Protein AF-0000000084382921 (afdb_homodimer)

pLDDT: mean 87.76, std 18.51, range [26.94, 98.94]

Structure (mmCIF, N/CA/C/O backbone):
data_AF-0000000084382921-model_v1
#
loop_
_entity.id
_entity.type
_entity.pdbx_description
1 polymer 'Glutathione-dependent formaldehyde-activating enzyme'
#
loop_
_atom_site.group_PDB
_atom_site.id
_atom_site.type_symbol
_atom_site.label_atom_id
_atom_site.label_alt_id
_atom_site.label_comp_id
_atom_site.label_asym_id
_atom_site.label_entity_id
_atom_site.label_seq_id
_atom_site.pdbx_PDB_ins_code
_atom_site.Cartn_x
_atom_site.Cartn_y
_atom_site.Cartn_z
_atom_site.occupancy
_atom_site.B_iso_or_equiv
_atom_site.auth_seq_id
_atom_site.auth_comp_id
_atom_site.auth_asym_id
_atom_site.auth_atom_id
_atom_site.pdbx_PDB_model_num
ATOM 1 N N . MET A 1 1 ? -8.141 -36.469 -5.004 1 30.48 1 MET A N 1
ATOM 2 C CA . MET A 1 1 ? -9.602 -36.469 -4.961 1 30.48 1 MET A CA 1
ATOM 3 C C . MET A 1 1 ? -10.133 -35.219 -4.27 1 30.48 1 MET A C 1
ATOM 5 O O . MET A 1 1 ? -9.68 -34.875 -3.178 1 30.48 1 MET A O 1
ATOM 9 N N . ASP A 1 2 ? -10.523 -34.094 -5.066 1 35.94 2 ASP A N 1
ATOM 10 C CA . ASP A 1 2 ? -11 -32.844 -4.516 1 35.94 2 ASP A CA 1
ATOM 11 C C . ASP A 1 2 ? -12 -33.062 -3.389 1 35.94 2 ASP A C 1
ATOM 13 O O . ASP A 1 2 ? -12.992 -33.781 -3.57 1 35.94 2 ASP A O 1
ATOM 17 N N . ALA A 1 3 ? -11.57 -33.375 -2.236 1 43.06 3 ALA A N 1
ATOM 18 C CA . ALA A 1 3 ? -12.477 -33.781 -1.158 1 43.06 3 ALA A CA 1
ATOM 19 C C . ALA A 1 3 ? -13.867 -33.188 -1.359 1 43.06 3 ALA A C 1
ATOM 21 O O . ALA A 1 3 ? -14.023 -32.125 -1.996 1 43.06 3 ALA A O 1
ATOM 22 N N . PRO A 1 4 ? -15.031 -33.656 -0.919 1 44.88 4 PRO A N 1
ATOM 23 C CA . PRO A 1 4 ? -16.406 -33.156 -1.098 1 44.88 4 PRO A CA 1
ATOM 24 C C . PRO A 1 4 ? -16.5 -31.641 -1.054 1 44.88 4 PRO A C 1
ATOM 26 O O . PRO A 1 4 ? -15.523 -30.953 -0.729 1 44.88 4 PRO A O 1
ATOM 29 N N . GLY A 1 5 ? -17.844 -30.812 -1.123 1 46.81 5 GLY A N 1
ATOM 30 C CA . GLY A 1 5 ? -18.344 -29.453 -1.266 1 46.81 5 GLY A CA 1
ATOM 31 C C . GLY A 1 5 ? -17.641 -28.469 -0.346 1 46.81 5 GLY A C 1
ATOM 32 O O . GLY A 1 5 ? -18.172 -28.141 0.721 1 46.81 5 GLY A O 1
ATOM 33 N N . GLU A 1 6 ? -16.438 -28.562 -0.061 1 57.81 6 GLU A N 1
ATOM 34 C CA . GLU A 1 6 ? -15.852 -27.766 1.017 1 57.81 6 GLU A CA 1
ATOM 35 C C . GLU A 1 6 ? -16.422 -26.344 1.036 1 57.81 6 GLU A C 1
ATOM 37 O O . GLU A 1 6 ? -16.719 -25.781 -0.017 1 57.81 6 GLU A O 1
ATOM 42 N N . ASP A 1 7 ? -17.172 -26.062 2.096 1 77.69 7 ASP A N 1
ATOM 43 C CA . ASP A 1 7 ? -17.891 -24.812 2.359 1 77.69 7 ASP A CA 1
ATOM 44 C C . ASP A 1 7 ? -16.984 -23.609 2.129 1 77.69 7 ASP A C 1
ATOM 46 O O . ASP A 1 7 ? -16.281 -23.172 3.037 1 77.69 7 ASP A O 1
ATOM 50 N N . LEU A 1 8 ? -16.656 -23.406 0.893 1 90.19 8 LEU A N 1
ATOM 51 C CA . LEU A 1 8 ? -15.914 -22.203 0.574 1 90.19 8 LEU A CA 1
ATOM 52 C C . LEU A 1 8 ? -16.797 -20.969 0.744 1 90.19 8 LEU A C 1
ATOM 54 O O . LEU A 1 8 ? -18 -21.016 0.487 1 90.19 8 LEU A O 1
ATOM 58 N N . LYS A 1 9 ? -16.234 -20.031 1.336 1 94.38 9 LYS A N 1
ATOM 59 C CA . LYS A 1 9 ? -16.828 -18.703 1.447 1 94.38 9 LYS A CA 1
ATOM 60 C C . LYS A 1 9 ? -16.375 -17.797 0.301 1 94.38 9 LYS A C 1
ATOM 62 O O . LYS A 1 9 ? -15.266 -17.938 -0.2 1 94.38 9 LYS A O 1
ATOM 67 N N . LEU A 1 10 ? -17.344 -16.953 -0.114 1 97.69 10 LEU A N 1
ATOM 68 C CA . LEU A 1 10 ? -17 -15.953 -1.123 1 97.69 10 LEU A CA 1
ATOM 69 C C . LEU A 1 10 ? -16.609 -14.633 -0.472 1 97.69 10 LEU A C 1
ATOM 71 O O . LEU A 1 10 ? -17.406 -14.031 0.252 1 97.69 10 LEU A O 1
ATOM 75 N N . TYR A 1 11 ? -15.406 -14.203 -0.731 1 98.06 11 TYR A N 1
ATOM 76 C CA . TYR A 1 11 ? -14.93 -12.883 -0.332 1 98.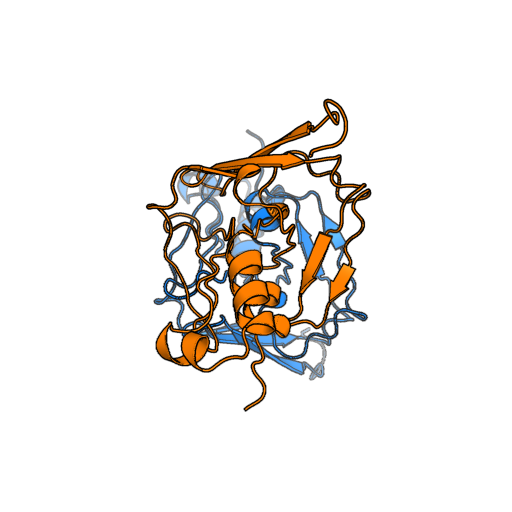06 11 TYR A CA 1
ATOM 77 C C . TYR A 1 11 ? -14.891 -11.938 -1.523 1 98.06 11 TYR A C 1
ATOM 79 O O . TYR A 1 11 ? -14.477 -12.32 -2.619 1 98.06 11 TYR A O 1
ATOM 87 N N . THR A 1 12 ? -15.398 -10.703 -1.295 1 98.75 12 THR A N 1
ATOM 88 C CA . THR A 1 12 ? -15.352 -9.703 -2.35 1 98.75 12 THR A CA 1
ATOM 89 C C . THR A 1 12 ? -14.656 -8.438 -1.862 1 98.75 12 THR A C 1
ATOM 91 O O . THR A 1 12 ? -14.5 -8.227 -0.656 1 98.75 12 THR A O 1
ATOM 94 N N . GLY A 1 13 ? -14.141 -7.676 -2.805 1 98.75 13 GLY A N 1
ATOM 95 C CA . GLY A 1 13 ? -13.469 -6.41 -2.541 1 98.75 13 GLY A CA 1
ATOM 96 C C . GLY A 1 13 ? -12.922 -5.758 -3.793 1 98.75 13 GLY A C 1
ATOM 97 O O . GLY A 1 13 ? -13.469 -5.934 -4.883 1 98.75 13 GLY A O 1
ATOM 98 N N . GLY A 1 14 ? -11.914 -4.945 -3.572 1 98.81 14 GLY A N 1
ATOM 99 C CA . GLY A 1 14 ? -11.32 -4.23 -4.691 1 98.81 14 GLY A CA 1
ATOM 100 C C . GLY A 1 14 ? -10.539 -3.002 -4.266 1 98.81 14 GLY A C 1
ATOM 101 O O . GLY A 1 14 ? -10.328 -2.775 -3.074 1 98.81 14 GLY A O 1
ATOM 102 N N . CYS A 1 15 ? -10.07 -2.348 -5.316 1 98.81 15 CYS A N 1
ATOM 103 C CA . CYS A 1 15 ? -9.336 -1.12 -5.035 1 98.81 15 CYS A CA 1
ATOM 104 C C . CYS A 1 15 ? -10.258 -0.054 -4.453 1 98.81 15 CYS A C 1
ATOM 106 O O . CYS A 1 15 ? -11.453 -0.295 -4.273 1 98.81 15 CYS A O 1
ATOM 108 N N . GLU A 1 16 ? -9.727 1.083 -4.156 1 98.25 16 GLU A N 1
ATOM 109 C CA . GLU A 1 16 ? -10.469 2.137 -3.471 1 98.25 16 GLU A CA 1
ATOM 110 C C . GLU A 1 16 ? -11.508 2.768 -4.391 1 98.25 16 GLU A C 1
ATOM 112 O O . GLU A 1 16 ? -12.648 3.012 -3.977 1 98.25 16 GLU A O 1
ATOM 117 N N . CYS A 1 17 ? -11.188 3.004 -5.609 1 98.19 17 CYS A N 1
ATOM 118 C CA . CYS A 1 17 ? -12.062 3.738 -6.516 1 98.19 17 CYS A CA 1
ATOM 119 C C . CYS A 1 17 ? -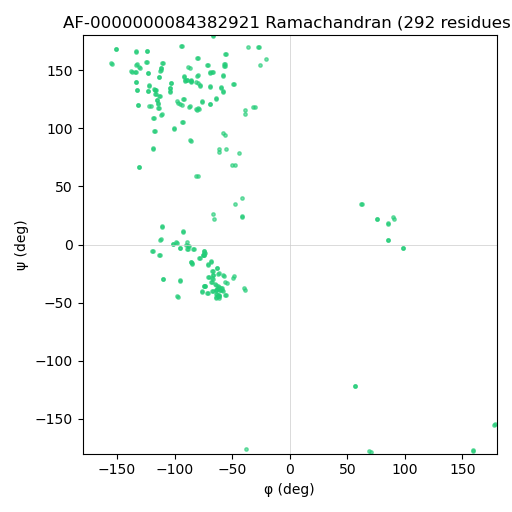13.078 2.807 -7.164 1 98.19 17 CYS A C 1
ATOM 121 O O . CYS A 1 17 ? -14.047 3.266 -7.777 1 98.19 17 CYS A O 1
ATOM 123 N N . GLY A 1 18 ? -12.836 1.526 -7.105 1 98.44 18 GLY A N 1
ATOM 124 C CA . GLY A 1 18 ? -13.805 0.565 -7.617 1 98.44 18 GLY A CA 1
ATOM 125 C C . GLY A 1 18 ? -13.469 0.078 -9.016 1 98.44 18 GLY A C 1
ATOM 126 O O . GLY A 1 18 ? -14.117 -0.836 -9.531 1 98.44 18 GLY A O 1
ATOM 127 N N . ALA A 1 19 ? -12.422 0.578 -9.656 1 98.81 19 ALA A N 1
ATOM 128 C CA . ALA A 1 19 ? -12.07 0.202 -11.023 1 98.81 19 ALA A CA 1
ATOM 129 C C . ALA A 1 19 ? -11.547 -1.231 -11.086 1 98.81 19 ALA A C 1
ATOM 131 O O . ALA A 1 19 ? -11.656 -1.896 -12.117 1 98.81 19 ALA A O 1
ATOM 132 N N . VAL A 1 20 ? -10.977 -1.722 -10.055 1 98.94 20 VAL A N 1
ATOM 133 C CA . VAL A 1 20 ? -10.492 -3.094 -9.922 1 98.94 20 VAL A CA 1
ATOM 134 C C . VAL A 1 20 ? -11.289 -3.82 -8.844 1 98.94 20 VAL A C 1
ATOM 136 O O . VAL A 1 20 ? -11.43 -3.322 -7.723 1 98.94 20 VAL A O 1
ATOM 139 N N . GLN A 1 21 ? -11.852 -4.891 -9.203 1 98.94 21 GLN A N 1
ATOM 140 C CA . GLN A 1 21 ? -12.625 -5.707 -8.273 1 98.94 21 GLN A CA 1
ATOM 141 C C . GLN A 1 21 ? -12.086 -7.137 -8.211 1 98.94 21 GLN A C 1
ATOM 143 O O . GLN A 1 21 ? -11.547 -7.645 -9.203 1 98.94 21 GLN A O 1
ATOM 148 N N . VAL A 1 22 ? -12.219 -7.73 -7.02 1 98.88 22 VAL A N 1
ATOM 149 C CA . VAL A 1 22 ? -11.727 -9.094 -6.828 1 98.88 22 VAL A CA 1
ATOM 150 C C . VAL A 1 22 ? -12.773 -9.922 -6.098 1 98.88 22 VAL A C 1
ATOM 152 O O . VAL A 1 22 ? -13.57 -9.391 -5.316 1 98.88 22 VAL A O 1
ATOM 155 N N . ALA A 1 23 ? -12.789 -11.133 -6.398 1 98.88 23 ALA A N 1
ATOM 156 C CA . ALA A 1 23 ? -13.523 -12.148 -5.645 1 98.88 23 ALA A CA 1
ATOM 157 C C . ALA A 1 23 ? -12.656 -13.375 -5.391 1 98.88 23 ALA A C 1
ATOM 159 O O . ALA A 1 23 ? -11.891 -13.797 -6.262 1 98.88 23 ALA A O 1
ATOM 160 N N . LEU A 1 24 ? -12.75 -13.922 -4.223 1 98.56 24 LEU A N 1
ATOM 161 C CA . LEU A 1 24 ? -11.977 -15.078 -3.793 1 98.56 24 LEU A CA 1
ATOM 162 C C . LEU A 1 24 ? -12.875 -16.125 -3.143 1 98.56 24 LEU A C 1
ATOM 164 O O . LEU A 1 24 ? -13.602 -15.82 -2.197 1 98.56 24 LEU A O 1
ATOM 168 N N . LYS A 1 25 ? -12.883 -17.297 -3.725 1 98.06 25 LYS A N 1
ATOM 169 C CA . LYS A 1 25 ? -13.445 -18.453 -3.029 1 98.06 25 LYS A CA 1
ATOM 170 C C . LYS A 1 25 ? -12.398 -19.125 -2.15 1 98.06 25 LYS A C 1
ATOM 172 O O . LYS A 1 25 ? -11.336 -19.531 -2.637 1 98.06 25 LYS A O 1
ATOM 177 N N . SER A 1 26 ? -12.703 -19.141 -0.896 1 95.88 26 SER A N 1
ATOM 178 C CA . SER A 1 26 ? -11.711 -19.688 0.035 1 95.88 26 SER A CA 1
ATOM 179 C C . SER A 1 26 ? -12.383 -20.203 1.306 1 95.88 26 SER A C 1
ATOM 181 O O . SER A 1 26 ? -13.516 -19.828 1.616 1 95.88 26 SER A O 1
ATOM 183 N N . LYS A 1 27 ? -11.648 -21.141 1.959 1 94.06 27 LYS A N 1
ATOM 184 C CA . LYS A 1 27 ? -11.984 -21.359 3.365 1 94.06 27 LYS A CA 1
ATOM 185 C C . LYS A 1 27 ? -11.891 -20.047 4.152 1 94.06 27 LYS A C 1
ATOM 187 O O . LYS A 1 27 ? -11.367 -19.047 3.656 1 94.06 27 LYS A O 1
ATOM 192 N N . PRO A 1 28 ? -12.5 -20.062 5.352 1 93.56 28 PRO A N 1
ATOM 193 C CA . PRO A 1 28 ? -12.328 -18.844 6.148 1 93.56 28 PRO A CA 1
ATOM 194 C C . PRO A 1 28 ? -10.875 -18.391 6.23 1 93.56 28 PRO A C 1
ATOM 196 O O . PRO A 1 28 ? -9.969 -19.219 6.363 1 93.56 28 PRO A O 1
ATOM 199 N N . LEU A 1 29 ? -10.664 -17.094 6.113 1 92.19 29 LEU A N 1
ATOM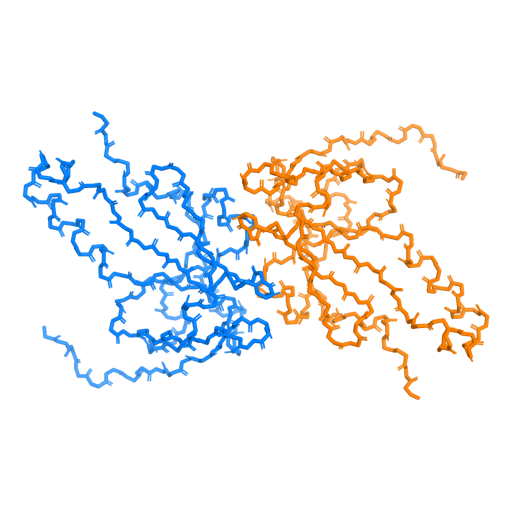 200 C CA . LEU A 1 29 ? -9.312 -16.531 6.07 1 92.19 29 LEU A CA 1
ATOM 201 C C . LEU A 1 29 ? -8.531 -16.922 7.32 1 92.19 29 LEU A C 1
ATOM 203 O O . LEU A 1 29 ? -7.301 -17.031 7.273 1 92.19 29 LEU A O 1
ATOM 207 N N . ASN A 1 30 ? -9.242 -17.156 8.383 1 89.06 30 ASN A N 1
ATOM 208 C CA . ASN A 1 30 ? -8.57 -17.516 9.625 1 89.06 30 ASN A CA 1
ATOM 209 C C . ASN A 1 30 ? -8.062 -18.953 9.586 1 89.06 30 ASN A C 1
ATOM 211 O O . ASN A 1 30 ? -7.297 -19.375 10.453 1 89.06 30 ASN A O 1
ATOM 215 N N . ASP A 1 31 ? -8.398 -19.688 8.516 1 90.06 31 ASP A N 1
ATOM 216 C CA . ASP A 1 31 ? -8.039 -21.094 8.422 1 90.06 31 ASP A CA 1
ATOM 217 C C . ASP A 1 31 ? -7.004 -21.344 7.328 1 90.06 31 ASP A C 1
ATOM 219 O O . ASP A 1 31 ? -6.656 -22.484 7.039 1 90.06 31 ASP A O 1
ATOM 223 N N . ILE A 1 32 ? -6.578 -20.234 6.766 1 89.81 32 ILE A N 1
ATOM 224 C CA . ILE A 1 32 ? -5.625 -20.453 5.68 1 89.81 32 ILE A CA 1
ATOM 225 C C . ILE A 1 32 ? -4.34 -19.688 5.965 1 89.81 32 ILE A C 1
ATOM 227 O O . ILE A 1 32 ? -4.309 -18.828 6.848 1 89.81 32 ILE A O 1
ATOM 231 N N . GLU A 1 33 ? -3.334 -20.094 5.133 1 88.31 33 GLU A N 1
ATOM 232 C CA . GLU A 1 33 ? -2.049 -19.422 5.273 1 88.31 33 GLU A CA 1
ATOM 233 C C . GLU A 1 33 ? -2.084 -18.031 4.637 1 88.31 33 GLU A C 1
ATOM 235 O O . GLU A 1 33 ? -2.451 -17.891 3.469 1 88.31 33 GLU A O 1
ATOM 240 N N . ILE A 1 34 ? -1.8 -17.078 5.387 1 92.06 34 ILE A N 1
ATOM 241 C CA . ILE A 1 34 ? -1.646 -15.695 4.961 1 92.06 34 ILE A CA 1
ATOM 242 C C . ILE A 1 34 ? -0.207 -15.242 5.195 1 92.06 34 ILE A C 1
ATOM 244 O O . ILE A 1 34 ? 0.364 -15.492 6.258 1 92.06 34 ILE A O 1
ATOM 248 N N . LYS A 1 35 ? 0.321 -14.609 4.137 1 90.88 35 LYS A N 1
ATOM 249 C CA . LYS A 1 35 ? 1.747 -14.305 4.207 1 90.88 35 LYS A CA 1
ATOM 250 C C . LYS A 1 35 ? 1.996 -12.805 4.062 1 90.88 35 LYS A C 1
ATOM 252 O O . LYS A 1 35 ? 1.351 -12.141 3.252 1 90.88 35 LYS A O 1
ATOM 257 N N . GLU A 1 36 ? 2.848 -12.344 4.867 1 89.06 36 GLU A N 1
ATOM 258 C CA . GLU A 1 36 ? 3.5 -11.047 4.695 1 89.06 36 GLU A CA 1
ATOM 259 C C . GLU A 1 36 ? 4.98 -11.219 4.375 1 89.06 36 GLU A C 1
ATOM 261 O O . GLU A 1 36 ? 5.75 -11.703 5.207 1 89.06 36 GLU A O 1
ATOM 266 N N . ASP A 1 37 ? 5.289 -10.859 3.176 1 83.31 37 ASP A N 1
ATOM 267 C CA . ASP A 1 37 ? 6.672 -11.102 2.766 1 83.31 37 ASP A CA 1
ATOM 268 C C . ASP A 1 37 ? 7.531 -9.859 2.988 1 83.31 37 ASP A C 1
ATOM 270 O O . ASP A 1 37 ? 7.016 -8.789 3.328 1 83.31 37 ASP A O 1
ATOM 274 N N . ASN A 1 38 ? 8.922 -10.047 2.822 1 84.31 38 ASN A N 1
ATOM 275 C CA . ASN A 1 38 ? 9.852 -8.961 3.137 1 84.31 38 ASN A CA 1
ATOM 276 C C . ASN A 1 38 ? 10.5 -8.398 1.878 1 84.31 38 ASN A C 1
ATOM 278 O O . ASN A 1 38 ? 11.523 -7.711 1.955 1 84.31 38 ASN A O 1
ATOM 282 N N . CYS A 1 39 ? 9.93 -8.734 0.789 1 89.19 39 CYS A N 1
ATOM 283 C CA . CYS A 1 39 ? 10.422 -8.047 -0.396 1 89.19 39 CYS A CA 1
ATOM 284 C C . CYS A 1 39 ? 10.078 -6.559 -0.346 1 89.19 39 CYS A C 1
ATOM 286 O O . CYS A 1 39 ? 9.062 -6.176 0.227 1 89.19 39 CYS A O 1
ATOM 288 N N . SER A 1 40 ? 10.922 -5.762 -0.918 1 93.25 40 SER A N 1
ATOM 289 C CA . SER A 1 40 ? 10.844 -4.316 -0.721 1 93.25 40 SER A CA 1
ATOM 290 C C . SER A 1 40 ? 9.508 -3.766 -1.202 1 93.25 40 SER A C 1
ATOM 292 O O . SER A 1 40 ? 8.898 -2.926 -0.534 1 93.25 40 SER A O 1
ATOM 294 N N . ILE A 1 41 ? 8.977 -4.254 -2.32 1 95.19 41 ILE A N 1
ATOM 295 C CA . ILE A 1 41 ? 7.742 -3.695 -2.859 1 95.19 41 ILE A CA 1
ATOM 296 C C . ILE A 1 41 ? 6.559 -4.129 -1.996 1 95.19 41 ILE A C 1
ATOM 298 O O . ILE A 1 41 ? 5.617 -3.361 -1.791 1 95.19 41 ILE A O 1
ATOM 302 N N . CYS A 1 42 ? 6.574 -5.32 -1.478 1 94.5 42 CYS A N 1
ATOM 303 C CA . CYS A 1 42 ? 5.504 -5.789 -0.604 1 94.5 42 CYS A CA 1
ATOM 304 C C . CYS A 1 42 ? 5.496 -5.016 0.709 1 94.5 42 CYS A C 1
ATOM 306 O O . CYS A 1 42 ? 4.43 -4.664 1.222 1 94.5 42 CYS A O 1
ATOM 308 N N . VAL A 1 43 ? 6.703 -4.734 1.237 1 94.19 43 VAL A N 1
ATOM 309 C CA . VAL A 1 43 ? 6.801 -3.955 2.467 1 94.19 43 VAL A CA 1
ATOM 310 C C . VAL A 1 43 ? 6.262 -2.547 2.232 1 94.19 43 VAL A C 1
ATOM 312 O O . VAL A 1 43 ? 5.434 -2.055 3.004 1 94.19 43 VAL A O 1
ATOM 315 N N . ARG A 1 44 ? 6.656 -1.967 1.156 1 97.19 44 ARG A N 1
ATOM 316 C CA . ARG A 1 44 ? 6.293 -0.584 0.87 1 97.19 44 ARG A CA 1
ATOM 317 C C . ARG A 1 44 ? 4.797 -0.456 0.605 1 97.19 44 ARG A C 1
ATOM 319 O O . ARG A 1 44 ? 4.184 0.557 0.949 1 97.19 44 ARG A O 1
ATOM 326 N N . ASN A 1 45 ? 4.16 -1.48 0.094 1 96.88 45 ASN A N 1
ATOM 327 C CA . ASN A 1 45 ? 2.732 -1.403 -0.2 1 96.88 45 ASN A CA 1
ATOM 328 C C . ASN A 1 45 ? 1.901 -2.102 0.874 1 96.88 45 ASN A C 1
ATOM 330 O O . ASN A 1 45 ? 0.674 -2.15 0.779 1 9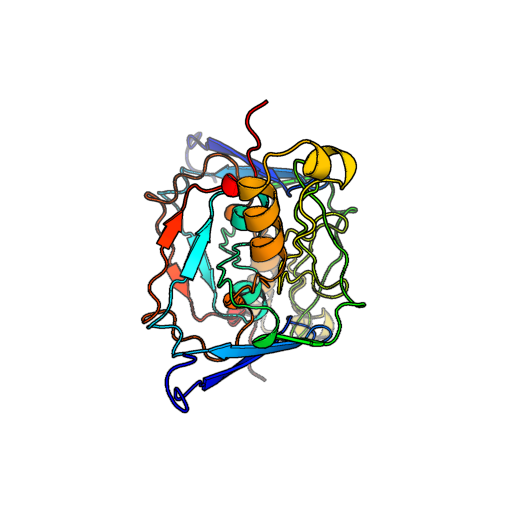6.88 45 ASN A O 1
ATOM 334 N N . GLY A 1 46 ? 2.562 -2.621 1.851 1 95.38 46 GLY A N 1
ATOM 335 C CA . GLY A 1 46 ? 1.846 -3.311 2.912 1 95.38 46 GLY A CA 1
ATOM 336 C C . GLY A 1 46 ? 1.077 -4.523 2.422 1 95.38 46 GLY A C 1
ATOM 337 O O . GLY A 1 46 ? -0.017 -4.812 2.912 1 95.38 46 GLY A O 1
ATOM 338 N N . PHE A 1 47 ? 1.633 -5.215 1.434 1 96.25 47 PHE A N 1
ATOM 339 C CA . PHE A 1 47 ? 0.962 -6.359 0.828 1 96.25 47 PHE A CA 1
ATOM 340 C C . PHE A 1 47 ? 0.906 -7.531 1.8 1 96.25 47 PHE A C 1
ATOM 342 O O . PHE A 1 47 ? 1.936 -7.957 2.33 1 96.25 47 PHE A O 1
ATOM 349 N N . ILE A 1 48 ? -0.272 -7.973 2.105 1 94.94 48 ILE A N 1
ATOM 350 C CA . ILE A 1 48 ? -0.525 -9.211 2.828 1 94.94 48 ILE A CA 1
ATOM 351 C C . ILE A 1 48 ? -1.242 -10.203 1.917 1 94.94 48 ILE A C 1
ATOM 353 O O . ILE A 1 48 ? -2.395 -9.984 1.538 1 94.94 48 ILE A O 1
ATOM 357 N N . GLY A 1 49 ? -0.574 -11.273 1.692 1 95.38 49 GLY A N 1
ATOM 358 C CA . GLY A 1 49 ? -0.987 -12.062 0.543 1 95.38 49 GLY A CA 1
ATOM 359 C C . GLY A 1 49 ? -1.559 -13.414 0.921 1 95.38 49 GLY A C 1
ATOM 360 O O . GLY A 1 49 ? -1.123 -14.031 1.898 1 95.38 49 GLY A O 1
ATOM 361 N N . VAL A 1 50 ? -2.582 -13.844 0.125 1 95.75 50 VAL A N 1
ATOM 362 C CA . VAL A 1 50 ? -2.939 -15.25 -0.054 1 95.75 50 VAL A CA 1
ATOM 363 C C . VAL A 1 50 ? -2.588 -15.695 -1.471 1 95.75 50 VAL A C 1
ATOM 365 O O . VAL A 1 50 ? -2.48 -14.867 -2.381 1 95.75 50 VAL A O 1
ATOM 368 N N . TYR A 1 51 ? -2.393 -16.938 -1.616 1 95.88 51 TYR A N 1
ATOM 369 C CA . TYR A 1 51 ? -1.85 -17.453 -2.869 1 95.88 51 TYR A CA 1
ATOM 370 C C . TYR A 1 51 ? -2.676 -18.625 -3.383 1 95.88 51 TYR A C 1
ATOM 372 O O . TYR A 1 51 ? -2.17 -19.75 -3.492 1 95.88 51 TYR A O 1
ATOM 380 N N . PRO A 1 52 ? -3.871 -18.344 -3.748 1 97.12 52 PRO A N 1
ATOM 381 C CA . PRO A 1 52 ? -4.77 -19.391 -4.238 1 97.12 52 PRO A CA 1
ATOM 382 C C . PRO A 1 52 ? -4.512 -19.766 -5.695 1 97.12 52 PRO A C 1
ATOM 384 O O . PRO A 1 52 ? -3.84 -19.016 -6.414 1 97.12 52 PRO A O 1
ATOM 387 N N . HIS A 1 53 ? -5.004 -20.922 -6.012 1 97.31 53 HIS A N 1
ATOM 388 C CA . HIS A 1 53 ? -5.086 -21.234 -7.434 1 97.31 53 HIS A CA 1
ATOM 389 C C . HIS A 1 53 ? -5.93 -20.203 -8.18 1 97.31 53 HIS A C 1
ATOM 391 O O . HIS A 1 53 ? -6.953 -19.75 -7.664 1 97.31 53 HIS A O 1
ATOM 397 N N . GLN A 1 54 ? -5.562 -19.922 -9.398 1 98.12 54 GLN A N 1
ATOM 398 C CA . GLN A 1 54 ? -6.207 -18.875 -10.172 1 98.12 54 GLN A CA 1
ATOM 399 C C . GLN A 1 54 ? -7.684 -19.172 -10.406 1 98.12 54 GLN A C 1
ATOM 401 O O . GLN A 1 54 ? -8.492 -18.266 -10.562 1 98.12 54 GLN A O 1
ATOM 406 N N . SER A 1 55 ? -8.078 -20.453 -10.383 1 97.94 55 SER A N 1
ATOM 407 C CA . SER A 1 55 ? -9.469 -20.828 -10.602 1 97.94 55 SER A CA 1
ATOM 408 C C . SER A 1 55 ? -10.359 -20.375 -9.461 1 97.94 55 SER A C 1
ATOM 410 O O . SER A 1 55 ? -11.578 -20.328 -9.594 1 97.94 55 SER A O 1
ATOM 412 N N . LEU A 1 56 ? -9.797 -19.984 -8.312 1 98.12 56 LEU A N 1
ATOM 413 C CA . LEU A 1 56 ? -10.555 -19.578 -7.137 1 98.12 56 LEU A CA 1
ATOM 414 C C . LEU A 1 56 ? -10.648 -18.062 -7.051 1 98.12 56 LEU A C 1
ATOM 416 O O . LEU A 1 56 ? -11.25 -17.531 -6.117 1 98.12 56 LEU A O 1
ATOM 420 N N . VAL A 1 57 ? -10.07 -17.375 -8.062 1 98.62 57 VAL A N 1
ATOM 421 C CA . VAL A 1 57 ? -10.008 -15.914 -8.047 1 98.62 57 VAL A CA 1
ATOM 422 C C . VAL A 1 57 ? -10.664 -15.352 -9.297 1 98.62 57 VAL A C 1
ATOM 424 O O . VAL A 1 57 ? -10.445 -15.852 -10.406 1 98.62 57 VAL A O 1
ATOM 427 N N . THR A 1 58 ? -11.523 -14.359 -9.078 1 98.75 58 THR A N 1
ATOM 428 C CA . THR A 1 58 ? -12.047 -13.562 -10.172 1 98.75 58 THR A CA 1
ATOM 429 C C . THR A 1 58 ? -11.539 -12.125 -10.086 1 98.75 58 THR A C 1
ATOM 431 O O . THR A 1 58 ? -11.609 -11.5 -9.023 1 98.75 58 THR A O 1
ATOM 434 N N . LEU A 1 59 ? -10.984 -11.656 -11.18 1 98.81 59 LEU A N 1
ATOM 435 C CA . LEU A 1 59 ? -10.516 -10.273 -11.273 1 98.81 59 LEU A CA 1
ATOM 436 C C . LEU A 1 59 ? -11.297 -9.508 -12.336 1 98.81 59 LEU A C 1
ATOM 438 O O . LEU A 1 59 ? -11.477 -10 -13.453 1 98.81 59 LEU A O 1
ATOM 442 N N . VAL A 1 60 ? -11.766 -8.398 -11.945 1 98.75 60 VAL A N 1
ATOM 443 C CA . VAL A 1 60 ? -12.398 -7.465 -12.867 1 98.75 60 VAL A CA 1
ATOM 444 C C . VAL A 1 60 ? -11.609 -6.16 -12.906 1 98.75 60 VAL A C 1
ATOM 446 O O . VAL A 1 60 ? -11.211 -5.637 -11.867 1 98.75 60 VAL A O 1
ATOM 449 N N . GLY A 1 61 ? -11.352 -5.652 -14.133 1 98.69 61 GLY A N 1
ATOM 450 C CA . GLY A 1 61 ? -10.664 -4.375 -14.258 1 98.69 61 GLY A CA 1
ATOM 451 C C . GLY A 1 61 ? -9.156 -4.508 -14.312 1 98.69 61 GLY A C 1
ATOM 452 O O . GLY A 1 61 ? -8.43 -3.582 -13.945 1 98.69 61 GLY A O 1
ATOM 453 N N . LYS A 1 62 ? -8.633 -5.652 -14.711 1 98.12 62 LYS A N 1
ATOM 454 C CA . LYS A 1 62 ? -7.195 -5.832 -14.859 1 98.12 62 LYS A CA 1
ATOM 455 C C . LYS A 1 62 ? -6.605 -4.785 -15.805 1 98.12 62 LYS A C 1
ATOM 457 O O . LYS A 1 62 ? -5.473 -4.336 -15.609 1 98.12 62 LYS A O 1
ATOM 462 N N . ASP A 1 63 ? -7.391 -4.406 -16.75 1 98.19 63 ASP A N 1
ATOM 463 C CA . ASP A 1 63 ? -6.922 -3.443 -17.734 1 98.19 63 ASP A CA 1
ATOM 464 C C . ASP A 1 63 ? -6.855 -2.037 -17.141 1 98.19 63 ASP A C 1
ATOM 466 O O . ASP A 1 63 ? -6.293 -1.127 -17.766 1 98.19 63 ASP A O 1
ATOM 470 N N . GLN A 1 64 ? -7.355 -1.847 -15.984 1 98.69 64 GLN A N 1
ATOM 471 C CA . GLN A 1 64 ? -7.305 -0.564 -15.289 1 98.69 64 GLN A CA 1
ATOM 472 C C . GLN A 1 64 ? -6.082 -0.485 -14.375 1 98.69 64 GLN A C 1
ATOM 474 O O . GLN A 1 64 ? -5.965 0.44 -13.57 1 98.69 64 GLN A O 1
ATOM 479 N N . THR A 1 65 ? -5.156 -1.477 -14.555 1 98.81 65 THR A N 1
ATOM 480 C CA . THR A 1 65 ? -3.949 -1.488 -13.734 1 98.81 65 THR A CA 1
ATOM 481 C C . THR A 1 65 ? -2.713 -1.21 -14.586 1 98.81 65 THR A C 1
ATOM 483 O O . THR A 1 65 ? -2.729 -1.417 -15.797 1 98.81 65 THR A O 1
ATOM 486 N N . GLN A 1 66 ? -1.753 -0.597 -13.93 1 98.5 66 GLN A N 1
ATOM 487 C CA . GLN A 1 66 ? -0.388 -0.545 -14.445 1 98.5 66 GLN A CA 1
ATOM 488 C C . GLN A 1 66 ? 0.518 -1.516 -13.695 1 98.5 66 GLN A C 1
ATOM 490 O O . GLN A 1 66 ? 0.506 -1.559 -12.461 1 98.5 66 GLN A O 1
ATOM 495 N N . ASP A 1 67 ? 1.237 -2.26 -14.438 1 98.38 67 ASP A N 1
ATOM 496 C CA . ASP A 1 67 ? 2.104 -3.262 -13.82 1 98.38 67 ASP A CA 1
ATOM 497 C C . ASP A 1 67 ? 3.488 -2.688 -13.539 1 98.38 67 ASP A C 1
ATOM 499 O O . ASP A 1 67 ? 4.012 -1.896 -14.328 1 98.38 67 ASP A O 1
ATOM 503 N N . TYR A 1 68 ? 4.035 -3.041 -12.445 1 98.31 68 TYR A N 1
ATOM 504 C CA . TYR A 1 68 ? 5.43 -2.785 -12.117 1 98.31 68 TYR A CA 1
ATOM 505 C C . TYR A 1 68 ? 6.191 -4.09 -11.914 1 98.31 68 TYR A C 1
ATOM 507 O O . TYR A 1 68 ? 6.035 -4.758 -10.891 1 98.31 68 TYR A O 1
ATOM 515 N N . LYS A 1 69 ? 7.047 -4.363 -12.875 1 95.81 69 LYS A N 1
ATOM 516 C CA . LYS A 1 69 ? 7.902 -5.539 -12.75 1 95.81 69 LYS A CA 1
ATOM 517 C C . LYS A 1 69 ? 9.164 -5.215 -11.945 1 95.81 69 LYS A C 1
ATOM 519 O O . LYS A 1 69 ? 9.758 -4.148 -12.125 1 95.81 69 LYS A O 1
ATOM 524 N N . PHE A 1 70 ? 9.523 -6.109 -11.156 1 87.81 70 PHE A N 1
ATOM 525 C CA . PHE A 1 70 ? 10.633 -5.809 -10.266 1 87.81 70 PHE A CA 1
ATOM 526 C C . PHE A 1 70 ? 11.641 -6.949 -10.242 1 87.81 70 PHE A C 1
ATOM 528 O O . PHE A 1 70 ? 11.375 -8.023 -10.781 1 87.81 70 PHE A O 1
ATOM 535 N N . GLY A 1 71 ? 12.805 -6.621 -9.688 1 87.5 71 GLY A N 1
ATOM 536 C CA . GLY A 1 71 ? 13.852 -7.629 -9.672 1 87.5 71 GLY A CA 1
ATOM 537 C C . GLY A 1 71 ? 14.203 -8.156 -11.055 1 87.5 71 GLY A C 1
ATOM 538 O O . GLY A 1 71 ? 14.539 -7.379 -11.945 1 87.5 71 GLY A O 1
ATOM 539 N N . ARG A 1 72 ? 14.023 -9.523 -11.148 1 87.12 72 ARG A N 1
ATOM 540 C CA . ARG A 1 72 ? 14.352 -10.156 -12.422 1 87.12 72 ARG A CA 1
ATOM 541 C C . ARG A 1 72 ? 13.188 -10.047 -13.406 1 87.12 72 ARG A C 1
ATOM 543 O O . ARG A 1 72 ? 13.305 -10.453 -14.562 1 87.12 72 ARG A O 1
ATOM 550 N N . GLY A 1 73 ? 12.164 -9.516 -12.914 1 90.94 73 GLY A N 1
ATOM 551 C CA . GLY A 1 73 ? 11.008 -9.344 -13.781 1 90.94 73 GLY A CA 1
ATOM 552 C C . GLY A 1 73 ? 10.117 -10.57 -13.844 1 90.94 73 GLY A C 1
ATOM 553 O O . GLY A 1 73 ? 9.297 -10.703 -14.75 1 90.94 73 GLY A O 1
ATOM 554 N N . PHE A 1 74 ? 10.273 -11.453 -12.883 1 91.19 74 PHE A N 1
ATOM 555 C CA . PHE A 1 74 ? 9.492 -12.688 -12.883 1 91.19 74 PHE A CA 1
ATOM 556 C C . PHE A 1 74 ? 8.141 -12.469 -12.227 1 91.19 74 PHE A C 1
ATOM 558 O O . PHE A 1 74 ? 7.234 -13.297 -12.367 1 91.19 74 PHE A O 1
ATOM 565 N N . ASN A 1 75 ? 8.07 -11.352 -11.539 1 93.44 75 ASN A N 1
ATOM 566 C CA . ASN A 1 75 ? 6.828 -10.969 -10.875 1 93.44 75 ASN A CA 1
ATOM 567 C C . ASN A 1 75 ? 6.473 -9.508 -11.141 1 93.44 75 ASN A C 1
ATOM 569 O O . ASN A 1 75 ? 7.34 -8.711 -11.5 1 93.44 75 ASN A O 1
ATOM 573 N N . GLY A 1 76 ? 5.285 -9.266 -11.039 1 96.62 76 GLY A N 1
ATOM 574 C CA . GLY A 1 76 ? 4.793 -7.902 -11.141 1 96.62 76 GLY A CA 1
ATOM 575 C C . GLY A 1 76 ? 3.846 -7.523 -10.016 1 96.62 76 GLY A C 1
ATOM 576 O O . GLY A 1 76 ? 3.164 -8.383 -9.453 1 96.62 76 GLY A O 1
ATOM 577 N N . SER A 1 77 ? 3.844 -6.266 -9.758 1 97.88 77 SER A N 1
ATOM 578 C CA . SER A 1 77 ? 2.938 -5.676 -8.781 1 97.88 77 SER A CA 1
ATOM 579 C C . SER A 1 77 ? 2.018 -4.648 -9.43 1 97.88 77 SER A C 1
ATOM 581 O O . SER A 1 77 ? 2.256 -3.441 -9.328 1 97.88 77 SER A O 1
ATOM 583 N N . PRO A 1 78 ? 0.957 -5.152 -10.023 1 98.69 78 PRO A N 1
ATOM 584 C CA . PRO A 1 78 ? 0.041 -4.199 -10.656 1 98.69 78 PRO A CA 1
ATOM 585 C C . PRO A 1 78 ? -0.707 -3.334 -9.641 1 98.69 78 PRO A C 1
ATOM 587 O O . PRO A 1 78 ? -1.004 -3.791 -8.539 1 98.69 78 PRO A O 1
ATOM 590 N N . PHE A 1 79 ? -0.997 -2.131 -10.047 1 98.88 79 PHE A N 1
ATOM 591 C CA . PHE A 1 79 ? -1.761 -1.222 -9.195 1 98.88 79 PHE A CA 1
ATOM 592 C C . PHE A 1 79 ? -2.799 -0.464 -10.016 1 98.88 79 PHE A C 1
ATOM 594 O O . PHE A 1 79 ? -2.607 -0.236 -11.211 1 98.88 79 PHE A O 1
ATOM 601 N N . CYS A 1 80 ? -3.908 -0.131 -9.398 1 98.94 80 CYS A N 1
ATOM 602 C CA . CYS A 1 80 ? -4.949 0.646 -10.062 1 98.94 80 CYS A CA 1
ATOM 603 C C . CYS A 1 80 ? -4.402 1.98 -10.555 1 98.94 80 CYS A C 1
ATOM 605 O O . CYS A 1 80 ? -3.814 2.738 -9.781 1 98.94 80 CYS A O 1
ATOM 607 N N . ARG A 1 81 ? -4.676 2.301 -11.773 1 98.69 81 ARG A N 1
ATOM 608 C CA . ARG A 1 81 ? -4.156 3.52 -12.383 1 98.69 81 ARG A CA 1
ATOM 609 C C . ARG A 1 81 ? -4.824 4.758 -11.789 1 98.69 81 ARG A C 1
ATOM 611 O O . ARG A 1 81 ? -4.32 5.871 -11.938 1 98.69 81 ARG A O 1
ATOM 618 N N . ILE A 1 82 ? -5.906 4.562 -11.156 1 98.62 82 ILE A N 1
ATOM 619 C CA . ILE A 1 82 ? -6.695 5.695 -10.688 1 98.62 82 ILE A CA 1
ATOM 620 C C . ILE A 1 82 ? -6.395 5.961 -9.211 1 98.62 82 ILE A C 1
ATOM 622 O O . ILE A 1 82 ? -6.109 7.094 -8.828 1 98.62 82 ILE A O 1
ATOM 626 N N . CYS A 1 83 ? -6.332 4.891 -8.375 1 98.75 83 CYS A N 1
ATOM 627 C CA . CYS A 1 83 ? -6.219 5.137 -6.941 1 98.75 83 CYS A CA 1
ATOM 628 C C . CYS A 1 83 ? -4.938 4.535 -6.383 1 98.75 83 CYS A C 1
ATOM 630 O O . CYS A 1 83 ? -4.652 4.668 -5.191 1 98.75 83 CYS A O 1
ATOM 632 N N . GLY A 1 84 ? -4.203 3.83 -7.137 1 98.81 84 GLY A N 1
ATOM 633 C CA . GLY A 1 84 ? -2.863 3.396 -6.777 1 98.81 84 GLY A CA 1
ATOM 634 C C . GLY A 1 84 ? -2.85 2.117 -5.961 1 98.81 84 GLY A C 1
ATOM 635 O O . GLY A 1 84 ? -1.781 1.614 -5.605 1 98.81 84 GLY A O 1
ATOM 636 N N . VAL A 1 85 ? -4.008 1.48 -5.723 1 98.88 85 VAL A N 1
ATOM 637 C CA . VAL A 1 85 ? -4.09 0.33 -4.828 1 98.88 85 VAL A CA 1
ATOM 638 C C . VAL A 1 85 ? -3.576 -0.918 -5.543 1 98.88 85 VAL A C 1
ATOM 640 O O . VAL A 1 85 ? -3.893 -1.143 -6.715 1 98.88 85 VAL A O 1
ATOM 643 N N . HIS A 1 86 ? -2.762 -1.732 -4.832 1 98.88 86 HIS A N 1
ATOM 644 C CA . HIS A 1 86 ? -2.27 -3.025 -5.293 1 98.88 86 HIS A CA 1
ATOM 645 C C . HIS A 1 86 ? -3.186 -4.156 -4.84 1 98.88 86 HIS A C 1
ATOM 647 O O . HIS A 1 86 ? -3.123 -4.59 -3.688 1 98.88 86 HIS A O 1
ATOM 653 N N . CYS A 1 87 ? -3.965 -4.703 -5.762 1 98.88 87 CYS A N 1
ATOM 654 C CA . CYS A 1 87 ? -4.977 -5.676 -5.359 1 98.88 87 CYS A CA 1
ATOM 655 C C . CYS A 1 87 ? -4.453 -7.102 -5.504 1 98.88 87 CYS A C 1
ATOM 657 O O . CYS A 1 87 ? -4.898 -8.008 -4.801 1 98.88 87 CYS A O 1
ATOM 659 N N . PHE A 1 88 ? -3.592 -7.293 -6.445 1 98.81 88 PHE A N 1
ATOM 660 C CA . PHE A 1 88 ? -3.107 -8.625 -6.766 1 98.81 88 PHE A CA 1
ATOM 661 C C . PHE A 1 88 ? -1.691 -8.57 -7.328 1 98.81 88 PHE A C 1
ATOM 663 O O . PHE A 1 88 ? -1.131 -7.484 -7.5 1 98.81 88 PHE A O 1
ATOM 670 N N . GLY A 1 89 ? -1.064 -9.742 -7.434 1 97.81 89 GLY A N 1
ATOM 671 C CA . GLY A 1 89 ? 0.238 -9.867 -8.07 1 97.81 89 GLY A CA 1
ATOM 672 C C . GLY A 1 89 ? 0.192 -10.633 -9.375 1 97.81 89 GLY A C 1
ATOM 673 O O . GLY A 1 89 ? -0.731 -11.414 -9.609 1 97.81 89 GLY A O 1
ATOM 674 N N . ASN A 1 90 ? 1.106 -10.289 -10.195 1 97.56 90 ASN A N 1
ATOM 675 C CA . ASN A 1 90 ? 1.311 -11.055 -11.422 1 97.56 90 ASN A CA 1
ATOM 676 C C . ASN A 1 90 ? 2.529 -11.969 -11.32 1 97.56 90 ASN A C 1
ATOM 678 O O . ASN A 1 90 ? 3.562 -11.57 -10.781 1 97.56 90 ASN A O 1
ATOM 682 N N . LEU A 1 91 ? 2.359 -13.156 -11.828 1 95.94 91 LEU A N 1
ATOM 683 C CA . LEU A 1 91 ? 3.469 -14.102 -11.922 1 95.94 91 LEU A CA 1
ATOM 684 C C . LEU A 1 91 ? 3.816 -14.383 -13.383 1 95.94 91 LEU A C 1
ATOM 686 O O . LEU A 1 91 ? 2.961 -14.82 -14.156 1 95.94 91 LEU A O 1
ATOM 690 N N . TYR A 1 92 ? 5 -14.117 -13.742 1 94.44 92 TYR A N 1
ATOM 691 C CA . TYR A 1 92 ? 5.445 -14.336 -15.117 1 94.44 92 TYR A CA 1
ATOM 692 C C . TYR A 1 92 ? 6.426 -15.5 -15.188 1 94.44 92 TYR A C 1
ATOM 694 O O . TYR A 1 92 ? 6.48 -16.219 -16.188 1 94.44 92 TYR A O 1
ATOM 702 N N . GLY A 1 93 ? 7.152 -15.695 -14.117 1 91.44 93 GLY A N 1
ATOM 703 C CA . GLY A 1 93 ? 8.195 -16.703 -14.133 1 91.44 93 GLY A CA 1
ATOM 704 C C . GLY A 1 93 ? 9.367 -16.344 -15.023 1 91.44 93 GLY A C 1
ATOM 705 O O . GLY A 1 93 ? 9.43 -15.234 -15.562 1 91.44 93 GLY A O 1
ATOM 706 N N . PRO A 1 94 ? 10.312 -17.281 -15.094 1 91.38 94 PRO A N 1
ATOM 707 C CA . PRO A 1 94 ? 11.477 -17.031 -15.945 1 91.38 94 PRO A CA 1
ATOM 708 C C . PRO A 1 94 ? 11.148 -17.109 -17.438 1 91.38 94 PRO A C 1
ATOM 710 O O . PRO A 1 94 ? 10.156 -17.719 -17.812 1 91.38 94 PRO A O 1
ATOM 713 N N . PRO A 1 95 ? 12.016 -16.375 -18.172 1 91.5 95 PRO A N 1
ATOM 714 C CA . PRO A 1 95 ? 11.828 -16.5 -19.625 1 91.5 95 PRO A CA 1
ATOM 715 C C . PRO A 1 95 ? 11.906 -17.938 -20.109 1 91.5 95 PRO A C 1
ATOM 717 O O . PRO A 1 95 ? 12.578 -18.766 -19.484 1 91.5 95 PRO A O 1
ATOM 720 N N . GLU A 1 96 ? 11.289 -18.188 -21.203 1 90.81 96 GLU A N 1
ATOM 721 C CA . GLU A 1 96 ? 11.18 -19.547 -21.75 1 90.81 96 GLU A CA 1
ATOM 722 C C . GLU A 1 96 ? 12.562 -20.141 -22 1 90.81 96 GLU A C 1
ATOM 724 O O . GLU A 1 96 ? 12.773 -21.328 -21.75 1 90.81 96 GLU A O 1
ATOM 729 N N . GLU A 1 97 ? 13.469 -19.281 -22.484 1 91.5 97 GLU A N 1
ATOM 730 C CA . GLU A 1 97 ? 14.82 -19.75 -22.781 1 91.5 97 GLU A CA 1
ATOM 731 C C . GLU A 1 97 ? 15.523 -20.266 -21.531 1 91.5 97 GLU A C 1
ATOM 733 O O . GLU A 1 97 ? 16.281 -21.234 -21.578 1 91.5 97 GLU A O 1
ATOM 738 N N . VAL A 1 98 ? 15.258 -19.609 -20.438 1 90.5 98 VAL A N 1
ATOM 739 C CA . VAL A 1 98 ? 15.836 -20 -19.156 1 90.5 98 VAL A CA 1
ATOM 740 C C . VAL A 1 98 ? 15.117 -21.234 -18.625 1 90.5 98 VAL A C 1
ATOM 742 O O . VAL A 1 98 ? 15.758 -22.188 -18.156 1 90.5 98 VAL A O 1
ATOM 745 N N . LEU A 1 99 ? 13.867 -21.266 -18.766 1 91.19 99 LEU A N 1
ATOM 746 C CA . LEU A 1 99 ? 13.055 -22.375 -18.281 1 91.19 99 LEU A CA 1
ATOM 747 C C . LEU A 1 99 ? 13.422 -23.688 -18.984 1 91.19 99 LEU A C 1
ATOM 749 O O . LEU A 1 99 ? 13.477 -24.734 -18.344 1 91.19 99 LEU A O 1
ATOM 753 N N . ALA A 1 100 ? 13.711 -23.594 -20.219 1 92 100 ALA A N 1
ATOM 754 C CA . ALA A 1 100 ? 13.984 -24.766 -21.031 1 92 100 ALA A CA 1
ATOM 755 C C . ALA A 1 100 ? 15.281 -25.453 -20.594 1 92 100 ALA A C 1
ATOM 757 O O . ALA A 1 100 ? 15.484 -26.641 -20.859 1 92 100 ALA A O 1
ATOM 758 N N . ARG A 1 101 ? 16.141 -24.672 -19.953 1 93.31 101 ARG A N 1
ATOM 759 C CA . ARG A 1 101 ? 17.438 -25.188 -19.547 1 93.31 101 ARG A CA 1
ATOM 760 C C . ARG A 1 101 ? 17.359 -25.828 -18.156 1 93.31 101 ARG A C 1
ATOM 762 O O . ARG A 1 101 ? 18.297 -26.5 -17.734 1 93.31 101 ARG A O 1
ATOM 769 N N . LEU A 1 102 ? 16.234 -25.734 -17.594 1 92.25 102 LEU A N 1
ATOM 770 C CA . LEU A 1 102 ? 16.094 -26.25 -16.234 1 92.25 102 LEU A CA 1
ATOM 771 C C . LEU A 1 102 ? 15.719 -27.719 -16.25 1 92.25 102 LEU A C 1
ATOM 773 O O . LEU A 1 102 ? 15.125 -28.203 -17.219 1 92.25 102 LEU A O 1
ATOM 777 N N . PRO A 1 103 ? 16.125 -28.406 -15.156 1 94.75 103 PRO A N 1
ATOM 778 C CA . PRO A 1 103 ? 15.641 -29.781 -15.031 1 94.75 103 PRO A CA 1
ATOM 779 C C . PRO A 1 103 ? 14.117 -29.875 -15.055 1 94.75 103 PRO A C 1
ATOM 781 O O . PRO A 1 103 ? 13.43 -28.922 -14.648 1 94.75 103 PRO A O 1
ATOM 784 N N . GLU A 1 104 ? 13.656 -31.016 -15.492 1 93.69 104 GLU A N 1
ATOM 785 C CA . GLU A 1 104 ? 12.227 -31.219 -15.664 1 93.69 104 GLU A CA 1
ATOM 786 C C . GLU A 1 104 ? 11.469 -30.938 -14.367 1 93.69 104 GLU A C 1
ATOM 788 O O . GLU A 1 104 ? 10.398 -30.328 -14.391 1 93.69 104 GLU A O 1
ATOM 793 N N . ALA A 1 105 ? 12 -31.406 -13.305 1 93.56 105 ALA A N 1
ATOM 794 C CA . ALA A 1 105 ? 11.344 -31.219 -12.008 1 93.56 105 ALA A CA 1
ATOM 795 C C . ALA A 1 105 ? 11.172 -29.734 -11.695 1 93.56 105 ALA A C 1
ATOM 797 O O . ALA A 1 105 ? 10.141 -29.312 -11.172 1 93.56 105 ALA A O 1
ATOM 798 N N . LYS A 1 106 ? 12.117 -28.906 -12.039 1 92.62 106 LYS A N 1
ATOM 799 C CA . LYS A 1 106 ? 12.062 -27.453 -11.805 1 92.62 106 LYS A CA 1
ATOM 800 C C . LYS A 1 106 ? 11.102 -26.781 -12.781 1 92.62 106 LYS A C 1
ATOM 802 O O . LYS A 1 106 ? 10.414 -25.828 -12.422 1 92.62 106 LYS A O 1
ATOM 807 N N . GLN A 1 107 ? 11.086 -27.281 -13.914 1 93.62 107 GLN A N 1
ATOM 808 C CA . GLN A 1 107 ? 10.133 -26.766 -14.891 1 93.62 107 GLN A CA 1
ATOM 809 C C . GLN A 1 107 ? 8.695 -26.984 -14.414 1 93.62 107 GLN A C 1
ATOM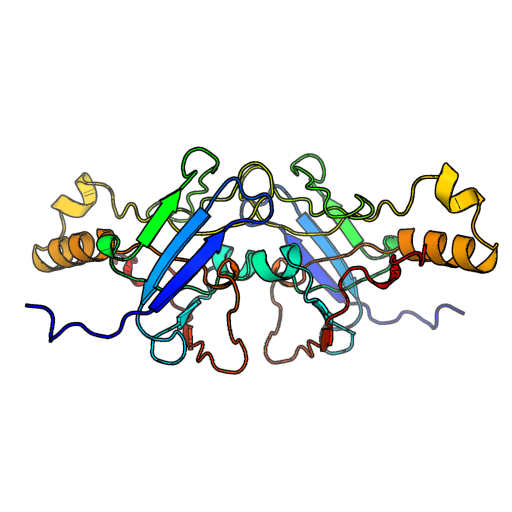 811 O O . GLN A 1 107 ? 7.875 -26.062 -14.5 1 93.62 107 GLN A O 1
ATOM 816 N N . ASP A 1 108 ? 8.461 -28.156 -13.914 1 93.44 108 ASP A N 1
ATOM 817 C CA . ASP A 1 108 ? 7.133 -28.484 -13.414 1 93.44 108 ASP A CA 1
ATOM 818 C C . ASP A 1 108 ? 6.762 -27.609 -12.227 1 93.44 108 ASP A C 1
ATOM 820 O O . ASP A 1 108 ? 5.617 -27.156 -12.109 1 93.44 108 ASP A O 1
ATOM 824 N N . PHE A 1 109 ? 7.73 -27.406 -11.453 1 92.88 109 PHE A N 1
ATOM 825 C CA . PHE A 1 109 ? 7.512 -26.531 -10.297 1 92.88 109 PHE A CA 1
ATOM 826 C C . PHE A 1 109 ? 7.133 -25.125 -10.734 1 92.88 109 PHE A C 1
ATOM 828 O O . PHE A 1 109 ? 6.168 -24.547 -10.227 1 92.88 109 PHE A O 1
ATOM 835 N N . VAL A 1 110 ? 7.797 -24.609 -11.688 1 92.5 110 VAL A N 1
ATOM 836 C CA . VAL A 1 110 ? 7.539 -23.266 -12.195 1 92.5 110 VAL A CA 1
ATOM 837 C C . VAL A 1 110 ? 6.141 -23.203 -12.805 1 92.5 110 VAL A C 1
ATOM 839 O O . VAL A 1 110 ? 5.398 -22.25 -12.57 1 92.5 110 VAL A O 1
ATOM 842 N N . ARG A 1 111 ? 5.793 -24.188 -13.523 1 92.88 111 ARG A N 1
ATOM 843 C CA . ARG A 1 111 ? 4.477 -24.219 -14.148 1 92.88 111 ARG A CA 1
ATOM 844 C C . ARG A 1 111 ? 3.367 -24.219 -13.102 1 92.88 111 ARG A C 1
ATOM 846 O O . ARG A 1 111 ? 2.367 -23.516 -13.25 1 92.88 111 ARG A O 1
ATOM 853 N N . LYS A 1 112 ? 3.551 -25 -12.117 1 94.5 112 LYS A N 1
ATOM 854 C CA . LYS A 1 112 ? 2.557 -25.062 -11.055 1 94.5 112 LYS A CA 1
ATOM 855 C C . LYS A 1 112 ? 2.461 -23.734 -10.312 1 94.5 112 LYS A C 1
ATOM 857 O O . LYS A 1 112 ? 1.367 -23.297 -9.945 1 94.5 112 LYS A O 1
ATOM 862 N N . GLN A 1 113 ? 3.559 -23.062 -10.18 1 93.44 113 GLN A N 1
ATOM 863 C CA . GLN A 1 113 ? 3.582 -21.766 -9.508 1 93.44 113 GLN A CA 1
ATOM 864 C C . GLN A 1 113 ? 2.84 -20.719 -10.328 1 93.44 113 GLN A C 1
ATOM 866 O O . GLN A 1 113 ? 2.205 -19.828 -9.766 1 93.44 113 GLN A O 1
ATOM 871 N N . LEU A 1 114 ? 2.918 -20.891 -11.586 1 95.5 114 LEU A N 1
ATOM 872 C CA . LEU A 1 114 ? 2.303 -19.906 -12.477 1 95.5 114 LEU A CA 1
ATOM 873 C C . LEU A 1 114 ? 0.784 -20.047 -12.461 1 95.5 114 LEU A C 1
ATOM 875 O O . LEU A 1 114 ? 0.077 -19.172 -12.961 1 95.5 114 LEU A O 1
ATOM 879 N N . GLU A 1 115 ? 0.262 -21.078 -11.812 1 97 115 GLU A N 1
ATOM 880 C CA . GLU A 1 115 ? -1.181 -21.266 -11.68 1 97 115 GLU A CA 1
ATOM 881 C C . GLU A 1 115 ? -1.721 -20.547 -10.453 1 97 115 GLU A C 1
ATOM 883 O O . GLU A 1 115 ? -2.934 -20.5 -10.227 1 97 115 GLU A O 1
ATOM 888 N N . VAL A 1 116 ? -0.872 -19.938 -9.75 1 97.5 116 VAL A N 1
ATOM 889 C CA . VAL A 1 116 ? -1.235 -19.219 -8.531 1 97.5 116 VAL A CA 1
ATOM 890 C C . VAL A 1 116 ? -1.596 -17.781 -8.867 1 97.5 116 VAL A C 1
ATOM 892 O O . VAL A 1 116 ? -0.986 -17.172 -9.75 1 97.5 116 VAL A O 1
ATOM 895 N N . GLN A 1 117 ? -2.59 -17.25 -8.195 1 98.06 117 GLN A N 1
ATOM 896 C CA . GLN A 1 117 ? -2.947 -15.828 -8.289 1 98.06 117 GLN A CA 1
ATOM 897 C C . GLN A 1 117 ? -2.791 -15.141 -6.938 1 98.06 117 GLN A C 1
ATOM 899 O O . GLN A 1 117 ? -3.715 -15.141 -6.121 1 98.06 117 GLN A O 1
ATOM 904 N N . PRO A 1 118 ? -1.623 -14.477 -6.766 1 97.88 118 PRO A N 1
ATOM 905 C CA . PRO A 1 118 ? -1.463 -13.734 -5.516 1 97.88 118 PRO A CA 1
ATOM 906 C C . PRO A 1 118 ? -2.531 -12.656 -5.324 1 97.88 118 PRO A C 1
ATOM 908 O O . PRO A 1 118 ? -2.861 -11.938 -6.273 1 97.88 118 PRO A O 1
ATOM 911 N N . LEU A 1 119 ? -3.078 -12.594 -4.113 1 98.44 119 LEU A N 1
ATOM 912 C CA . LEU A 1 119 ? -4.117 -11.625 -3.785 1 98.44 119 LEU A CA 1
ATOM 913 C C . LEU A 1 119 ? -3.812 -10.922 -2.467 1 98.44 119 LEU A C 1
ATOM 915 O O . LEU A 1 119 ? -3.418 -11.57 -1.492 1 98.44 119 LEU A O 1
ATOM 919 N N . ASN A 1 120 ? -3.949 -9.617 -2.51 1 98.44 120 ASN A N 1
ATOM 920 C CA . ASN A 1 120 ? -3.809 -8.805 -1.303 1 98.44 120 ASN A CA 1
ATOM 921 C C . ASN A 1 120 ? -5.078 -8.844 -0.454 1 98.44 120 ASN A C 1
ATOM 923 O O . ASN A 1 120 ? -6.113 -8.312 -0.854 1 98.44 120 ASN A O 1
ATOM 927 N N . ILE A 1 121 ? -5.012 -9.328 0.704 1 97.25 121 ILE A N 1
ATOM 928 C CA . ILE A 1 121 ? -6.254 -9.492 1.445 1 97.25 121 ILE A CA 1
ATOM 929 C C . ILE A 1 121 ? -6.699 -8.148 2.02 1 97.25 121 ILE A C 1
ATOM 931 O O . ILE A 1 121 ? -7.836 -8.008 2.471 1 97.25 121 ILE A O 1
ATOM 935 N N . ARG A 1 122 ? -5.844 -7.16 1.988 1 97.19 122 ARG A N 1
ATOM 936 C CA . ARG A 1 122 ? -6.207 -5.828 2.459 1 97.19 122 ARG A CA 1
ATOM 937 C C . ARG A 1 122 ? -7.336 -5.238 1.617 1 97.19 122 ARG A C 1
ATOM 939 O O . ARG A 1 122 ? -8.016 -4.301 2.047 1 97.19 122 ARG A O 1
ATOM 946 N N . VAL A 1 123 ? -7.535 -5.742 0.44 1 98.56 123 VAL A N 1
ATOM 947 C CA . VAL A 1 123 ? -8.516 -5.125 -0.448 1 98.56 123 VAL A CA 1
ATOM 948 C C . VAL A 1 123 ? -9.852 -5.852 -0.32 1 98.56 123 VAL A C 1
ATOM 950 O O . VAL A 1 123 ? -10.836 -5.469 -0.958 1 98.56 123 VAL A O 1
ATOM 953 N N . LEU A 1 124 ? -9.883 -6.941 0.502 1 98.12 124 LEU A N 1
ATOM 954 C CA . LEU A 1 124 ? -11.125 -7.66 0.732 1 98.12 124 LEU A CA 1
ATOM 955 C C . LEU A 1 124 ? -11.992 -6.934 1.76 1 98.12 124 LEU A C 1
ATOM 957 O O . LEU A 1 124 ? -11.469 -6.344 2.711 1 98.12 124 LEU A O 1
ATOM 961 N N . ASP A 1 125 ? -13.242 -7.039 1.54 1 96.5 125 ASP A N 1
ATOM 962 C CA . ASP A 1 125 ? -14.188 -6.438 2.479 1 96.5 125 ASP A CA 1
ATOM 963 C C . ASP A 1 125 ? -14.406 -7.34 3.691 1 96.5 125 ASP A C 1
ATOM 965 O O . ASP A 1 125 ? -14.461 -8.562 3.559 1 96.5 125 ASP A O 1
ATOM 969 N N . GLY A 1 126 ? -14.477 -6.715 4.797 1 90.81 126 GLY A N 1
ATOM 970 C CA . GLY A 1 126 ? -14.938 -7.422 5.98 1 90.81 126 GLY A CA 1
ATOM 971 C C . GLY A 1 126 ? -13.891 -8.352 6.562 1 90.81 126 GLY A C 1
ATOM 972 O O . GLY A 1 126 ? -14.227 -9.367 7.184 1 90.81 126 GLY A O 1
ATOM 973 N N . VAL A 1 127 ? -12.617 -8.18 6.312 1 92.25 127 VAL A N 1
ATOM 974 C CA . VAL A 1 127 ? -11.562 -8.992 6.91 1 92.25 127 VAL A CA 1
ATOM 975 C C . VAL A 1 127 ? -11.539 -8.789 8.422 1 92.25 127 VAL A C 1
ATOM 977 O O . VAL A 1 127 ? -11.531 -7.652 8.898 1 92.25 127 VAL A O 1
ATOM 980 N N . GLU A 1 128 ? -11.633 -9.922 9.117 1 89.06 128 GLU A N 1
ATOM 981 C CA . GLU A 1 128 ? -11.492 -9.883 10.57 1 89.06 128 GLU A CA 1
ATOM 982 C C . GLU A 1 128 ? -10.031 -9.969 10.984 1 89.06 128 GLU A C 1
ATOM 984 O O . GLU A 1 128 ? -9.539 -11.055 11.312 1 89.06 128 GLU A O 1
ATOM 989 N N . TRP A 1 129 ? -9.367 -8.859 11.094 1 87.12 129 TRP A N 1
ATOM 990 C CA . TRP A 1 129 ? -7.918 -8.773 11.219 1 87.12 129 TRP A CA 1
ATOM 991 C C . TRP A 1 129 ? -7.449 -9.367 12.547 1 87.12 129 TRP A C 1
ATOM 993 O O . TRP A 1 129 ? -6.324 -9.867 12.648 1 87.12 129 TRP A O 1
ATOM 1003 N N . ASP A 1 130 ? -8.281 -9.359 13.516 1 83.5 130 ASP A N 1
ATOM 1004 C CA . ASP A 1 130 ? -7.918 -9.898 14.82 1 83.5 130 ASP A CA 1
ATOM 1005 C C . ASP A 1 130 ? -7.914 -11.43 14.805 1 83.5 130 ASP A C 1
ATOM 1007 O O . ASP A 1 130 ? -7.395 -12.062 15.719 1 83.5 130 ASP A O 1
ATOM 1011 N N . ARG A 1 131 ? -8.422 -12.008 13.695 1 85.5 131 ARG A N 1
ATOM 1012 C CA . ARG A 1 131 ? -8.57 -13.461 13.656 1 85.5 131 ARG A CA 1
ATOM 1013 C C . ARG A 1 131 ? -7.633 -14.078 12.625 1 85.5 131 ARG A C 1
ATOM 1015 O O . ARG A 1 131 ? -7.527 -15.305 12.531 1 85.5 131 ARG A O 1
ATOM 1022 N N . VAL A 1 132 ? -7.035 -13.219 11.875 1 84.94 132 VAL A N 1
ATOM 1023 C CA . VAL A 1 132 ? -6.164 -13.766 10.836 1 84.94 132 VAL A CA 1
ATOM 1024 C C . VAL A 1 132 ? -4.777 -14.031 11.414 1 84.94 132 VAL A C 1
ATOM 1026 O O . VAL A 1 132 ? -4.27 -13.25 12.219 1 84.94 132 VAL A O 1
ATOM 1029 N N . ASP A 1 133 ? -4.219 -15.195 10.945 1 81.56 133 ASP A N 1
ATOM 1030 C CA . ASP A 1 133 ? -2.852 -15.555 11.312 1 81.56 133 ASP A CA 1
ATOM 1031 C C . ASP A 1 133 ? -1.876 -15.227 10.188 1 81.56 133 ASP A C 1
ATOM 1033 O O . ASP A 1 133 ? -1.736 -16 9.234 1 81.56 133 ASP A O 1
ATOM 1037 N N . ILE A 1 134 ? -1.205 -14.141 10.305 1 82.88 134 ILE A N 1
ATOM 1038 C CA . ILE A 1 134 ? -0.269 -13.688 9.281 1 82.88 134 ILE A CA 1
ATOM 1039 C C . ILE A 1 134 ? 1.129 -14.219 9.586 1 82.88 134 ILE A C 1
ATOM 1041 O O . ILE A 1 134 ? 1.653 -14.008 10.688 1 82.88 134 ILE A O 1
ATOM 1045 N N . LYS A 1 135 ? 1.677 -14.867 8.672 1 78.69 135 LYS A N 1
ATOM 1046 C CA . LYS A 1 135 ? 3.049 -15.352 8.789 1 78.69 135 LYS A CA 1
ATOM 1047 C C . LYS A 1 135 ? 4.027 -14.398 8.109 1 78.69 135 LYS A C 1
ATOM 1049 O O . LYS A 1 135 ? 3.777 -13.938 6.988 1 78.69 135 LYS A O 1
ATOM 1054 N N . TRP A 1 136 ? 4.961 -13.938 8.922 1 71.38 136 TRP A N 1
ATOM 1055 C CA . TRP A 1 136 ? 6.02 -13.109 8.344 1 71.38 136 TRP A CA 1
ATOM 1056 C C . TRP A 1 136 ? 7.09 -13.977 7.691 1 71.38 136 TRP A C 1
ATOM 1058 O O . TRP A 1 136 ? 7.523 -14.977 8.266 1 71.38 136 TRP A O 1
ATOM 1068 N N . LYS A 1 137 ? 7.227 -13.844 6.383 1 61.94 137 LYS A N 1
ATOM 1069 C CA . LYS A 1 137 ? 8.25 -14.609 5.676 1 61.94 137 LYS A CA 1
ATOM 1070 C C . LYS A 1 137 ? 9.227 -13.68 4.957 1 61.94 137 LYS A C 1
ATOM 1072 O O . LYS A 1 137 ? 8.828 -12.656 4.398 1 61.94 137 LYS A O 1
ATOM 1077 N N . ASN A 1 138 ? 10.555 -13.812 5.391 1 46.59 138 ASN A N 1
ATOM 1078 C CA . ASN A 1 138 ? 11.602 -13.133 4.633 1 46.59 138 ASN A CA 1
ATOM 1079 C C . ASN A 1 138 ? 11.75 -13.727 3.234 1 46.59 138 ASN A C 1
ATOM 1081 O O . ASN A 1 138 ? 12.711 -14.453 2.963 1 46.59 138 ASN A O 1
ATOM 1085 N N . GLU A 1 139 ? 10.789 -14.289 2.699 1 44.69 139 GLU A N 1
ATOM 1086 C CA . GLU A 1 139 ? 10.93 -14.945 1.401 1 44.69 139 GLU A CA 1
ATOM 1087 C C . GLU A 1 139 ? 10.836 -13.93 0.262 1 44.69 139 GLU A C 1
ATOM 1089 O O . GLU A 1 139 ? 9.758 -13.414 -0.029 1 44.69 139 GLU A O 1
ATOM 1094 N N . GLY A 1 140 ? 11.656 -12.914 0.155 1 40.59 140 GLY A N 1
ATOM 1095 C CA . GLY A 1 140 ? 11.508 -12.438 -1.212 1 40.59 140 GLY A CA 1
ATOM 1096 C C . GLY A 1 140 ? 11.062 -13.523 -2.172 1 40.59 140 GLY A C 1
ATOM 1097 O O . GLY A 1 140 ? 10.852 -14.672 -1.767 1 40.59 140 GLY A O 1
ATOM 1098 N N . THR A 1 141 ? 10.688 -13.258 -3.385 1 39.09 141 THR A N 1
ATOM 1099 C CA . THR A 1 141 ? 10.5 -14.328 -4.355 1 39.09 141 THR A CA 1
ATOM 1100 C C . THR A 1 141 ? 11.609 -15.367 -4.234 1 39.09 141 THR A C 1
ATOM 1102 O O . THR A 1 141 ? 12.492 -15.453 -5.098 1 39.09 141 THR A O 1
ATOM 1105 N N . GLU A 1 142 ? 12.227 -15.547 -3.289 1 37.47 142 GLU A N 1
ATOM 1106 C CA . GLU A 1 142 ? 13.266 -16.578 -3.234 1 37.47 142 GLU A CA 1
ATOM 1107 C C . GLU A 1 142 ? 12.82 -17.844 -3.953 1 37.47 142 GLU A C 1
ATOM 1109 O O . GLU A 1 142 ? 13.656 -18.656 -4.355 1 37.47 142 GLU A O 1
ATOM 1114 N N . GLY A 1 143 ? 11.719 -18.203 -3.887 1 36.56 143 GLY A N 1
ATOM 1115 C CA . GLY A 1 143 ? 11.492 -19.391 -4.691 1 36.56 143 GLY A CA 1
ATOM 1116 C C . GLY A 1 143 ? 12.023 -19.266 -6.105 1 36.56 143 GLY A C 1
ATOM 1117 O O . GLY A 1 143 ? 12.047 -20.25 -6.855 1 36.56 143 GLY A O 1
ATOM 1118 N N . TYR A 1 144 ? 12.047 -18.016 -6.57 1 36.78 144 TYR A N 1
ATOM 1119 C CA . TYR A 1 144 ? 12.562 -18 -7.938 1 36.78 144 TYR A CA 1
ATOM 1120 C C . TYR A 1 144 ? 14.078 -17.844 -7.949 1 36.78 144 TYR A C 1
ATOM 1122 O O . TYR A 1 144 ? 14.641 -17.297 -8.898 1 36.78 144 TYR A O 1
ATOM 1130 N N . VAL A 1 145 ? 14.695 -17.797 -6.777 1 35.41 145 VAL A N 1
ATOM 1131 C CA . VAL A 1 145 ? 16.141 -17.688 -6.906 1 35.41 145 VAL A CA 1
ATOM 1132 C C . VAL A 1 145 ? 16.688 -18.922 -7.645 1 35.41 145 VAL A C 1
ATOM 1134 O O . VAL A 1 145 ? 16.609 -20.031 -7.133 1 35.41 145 VAL A O 1
ATOM 1137 N N . LEU A 1 146 ? 16.562 -18.906 -8.961 1 33 146 LEU A N 1
ATOM 1138 C CA . LEU A 1 146 ? 17.406 -19.859 -9.672 1 33 146 LEU A CA 1
ATOM 1139 C C . LEU A 1 146 ? 18.875 -19.656 -9.328 1 33 146 LEU A C 1
ATOM 1141 O O . LEU A 1 146 ? 19.344 -18.516 -9.227 1 33 146 LEU A O 1
ATOM 1145 N N . GLU A 1 147 ? 19.406 -20.375 -8.367 1 27.36 147 GLU A N 1
ATOM 1146 C CA . GLU A 1 147 ? 20.859 -20.422 -8.289 1 27.36 147 GLU A CA 1
ATOM 1147 C C . GLU A 1 147 ? 21.5 -20.266 -9.672 1 27.36 147 GLU A C 1
ATOM 1149 O O . GLU A 1 147 ? 21.016 -20.828 -10.648 1 27.36 147 GLU A O 1
ATOM 1154 N N . ASP A 1 148 ? 22.344 -19.094 -9.82 1 27.38 148 ASP A N 1
ATOM 1155 C CA . ASP A 1 148 ? 23.297 -19.281 -10.922 1 27.38 148 ASP A CA 1
ATOM 1156 C C . ASP A 1 148 ? 24 -20.625 -10.82 1 27.38 148 ASP A C 1
ATOM 1158 O O . ASP A 1 148 ? 24.281 -21.109 -9.727 1 27.38 148 ASP A O 1
ATOM 1162 N N . MET B 1 1 ? 9.992 27.781 19.859 1 26.94 1 MET B N 1
ATOM 1163 C CA . MET B 1 1 ? 10.867 27.984 21.016 1 26.94 1 MET B CA 1
ATOM 1164 C C . MET B 1 1 ? 11.195 26.641 21.672 1 26.94 1 MET B C 1
ATOM 1166 O O . MET B 1 1 ? 10.445 26.156 22.516 1 26.94 1 MET B O 1
ATOM 1170 N N . ASP B 1 2 ? 11.75 25.734 20.734 1 37.59 2 ASP B N 1
ATOM 1171 C CA . ASP B 1 2 ? 12.234 24.438 20.297 1 37.59 2 ASP B CA 1
ATOM 1172 C C . ASP B 1 2 ? 13.328 23.906 21.219 1 37.59 2 ASP B C 1
ATOM 1174 O O . ASP B 1 2 ? 14.305 24.609 21.484 1 37.59 2 ASP B O 1
ATOM 1178 N N . ALA B 1 3 ? 12.906 23.297 22.344 1 43.31 3 ALA B N 1
ATOM 1179 C CA . ALA B 1 3 ? 13.852 22.828 23.344 1 43.31 3 ALA B CA 1
ATOM 1180 C C . ALA B 1 3 ? 15.25 22.656 22.75 1 43.31 3 ALA B C 1
ATOM 1182 O O . ALA B 1 3 ? 15.391 22.453 21.547 1 43.31 3 ALA B O 1
ATOM 1183 N N . PRO B 1 4 ? 16.438 22.609 23.422 1 44.69 4 PRO B N 1
ATOM 1184 C CA . PRO B 1 4 ? 17.797 22.391 22.922 1 44.69 4 PRO B CA 1
ATOM 1185 C C . PRO B 1 4 ? 17.844 21.391 21.766 1 44.69 4 PRO B C 1
ATOM 1187 O O . PRO B 1 4 ? 16.859 20.703 21.5 1 44.69 4 PRO B O 1
ATOM 1190 N N . GLY B 1 5 ? 19.094 21.109 20.859 1 47.06 5 GLY B N 1
ATOM 1191 C CA . GLY B 1 5 ? 19.453 20.375 19.656 1 47.06 5 GLY B CA 1
ATOM 1192 C C . GLY B 1 5 ? 18.828 19 19.594 1 47.06 5 GLY B C 1
ATOM 1193 O O . GLY B 1 5 ? 19.469 18 19.938 1 47.06 5 GLY B O 1
ATOM 1194 N N . GLU B 1 6 ? 17.625 18.828 19.984 1 57.78 6 GLU B N 1
ATOM 1195 C CA . GLU B 1 6 ? 17.125 17.469 20.156 1 57.78 6 GLU B CA 1
ATOM 1196 C C . GLU B 1 6 ? 17.656 16.547 19.047 1 57.78 6 GLU B C 1
ATOM 1198 O O . GLU B 1 6 ? 17.828 16.984 17.906 1 57.78 6 GLU B O 1
ATOM 1203 N N . ASP B 1 7 ? 18.438 15.586 19.453 1 77.75 7 ASP B N 1
ATOM 1204 C CA . ASP B 1 7 ? 19.125 14.602 18.625 1 77.75 7 ASP B CA 1
ATOM 1205 C C . ASP B 1 7 ? 18.156 13.945 17.641 1 77.75 7 ASP B C 1
ATOM 1207 O O . ASP B 1 7 ? 17.5 12.953 17.953 1 77.75 7 ASP B O 1
ATOM 1211 N N . LEU B 1 8 ? 17.719 14.766 16.719 1 90.19 8 LEU B N 1
ATOM 1212 C CA . LEU B 1 8 ? 16.891 14.188 15.672 1 90.19 8 LEU B CA 1
ATOM 1213 C C . LEU B 1 8 ? 17.734 13.281 14.773 1 90.19 8 LEU B C 1
ATOM 1215 O O . LEU B 1 8 ? 18.906 13.547 14.531 1 90.19 8 LEU B O 1
ATOM 1219 N N . LYS B 1 9 ? 17.188 12.211 14.5 1 94.44 9 LYS B N 1
ATOM 1220 C CA . LYS B 1 9 ? 17.734 11.281 13.516 1 94.44 9 LYS B CA 1
ATOM 1221 C C . LYS B 1 9 ? 17.156 11.547 12.125 1 94.44 9 LYS B C 1
ATOM 1223 O O . LYS B 1 9 ? 16 11.969 12 1 94.44 9 LYS B O 1
ATOM 1228 N N . LEU B 1 10 ? 18.047 11.336 11.133 1 97.69 10 LEU B N 1
ATOM 1229 C CA . LEU B 1 10 ? 17.578 11.438 9.758 1 97.69 10 LEU B CA 1
ATOM 1230 C C . LEU B 1 10 ? 17.203 10.07 9.211 1 97.69 10 LEU B C 1
ATOM 1232 O O . LEU B 1 10 ? 18.031 9.164 9.156 1 97.69 10 LEU B O 1
ATOM 1236 N N . TYR B 1 11 ? 15.961 9.953 8.82 1 98.06 11 TYR B N 1
ATOM 1237 C CA . TYR B 1 11 ? 15.469 8.773 8.117 1 98.06 11 TYR B CA 1
ATOM 1238 C C . TYR B 1 11 ? 15.297 9.062 6.629 1 98.06 11 TYR B C 1
ATOM 1240 O O . TYR B 1 11 ? 14.812 10.133 6.246 1 98.06 11 TYR B O 1
ATOM 1248 N N . THR B 1 12 ? 15.773 8.109 5.801 1 98.75 12 THR B N 1
ATOM 1249 C CA . THR B 1 12 ? 15.602 8.25 4.359 1 98.75 12 THR B CA 1
ATOM 1250 C C . THR B 1 12 ? 14.891 7.031 3.775 1 98.75 12 THR B C 1
ATOM 1252 O O . THR B 1 12 ? 14.828 5.98 4.414 1 98.75 12 THR B O 1
ATOM 1255 N N . GLY B 1 13 ? 14.273 7.242 2.631 1 98.75 13 GLY B N 1
ATOM 1256 C CA . GLY B 1 13 ? 13.578 6.195 1.902 1 98.75 13 GLY B CA 1
ATOM 1257 C C . GLY B 1 13 ? 12.906 6.695 0.636 1 98.75 13 GLY B C 1
ATOM 1258 O O . GLY B 1 13 ? 13.375 7.652 0.014 1 98.75 13 GLY B O 1
ATOM 1259 N N . GLY B 1 14 ? 11.883 5.957 0.257 1 98.81 14 GLY B N 1
ATOM 1260 C CA . GLY B 1 14 ? 11.18 6.316 -0.961 1 98.81 14 GLY B CA 1
ATOM 1261 C C . GLY B 1 14 ? 10.391 5.164 -1.554 1 98.81 14 GLY B C 1
ATOM 1262 O O . GLY B 1 14 ? 10.273 4.102 -0.94 1 98.81 14 GLY B O 1
ATOM 1263 N N . CYS B 1 15 ? 9.805 5.523 -2.691 1 98.81 15 CYS B N 1
ATOM 1264 C CA . CYS B 1 15 ? 9.047 4.48 -3.377 1 98.81 15 CYS B CA 1
ATOM 1265 C C . CYS B 1 15 ? 9.977 3.383 -3.889 1 98.81 15 CYS B C 1
ATOM 126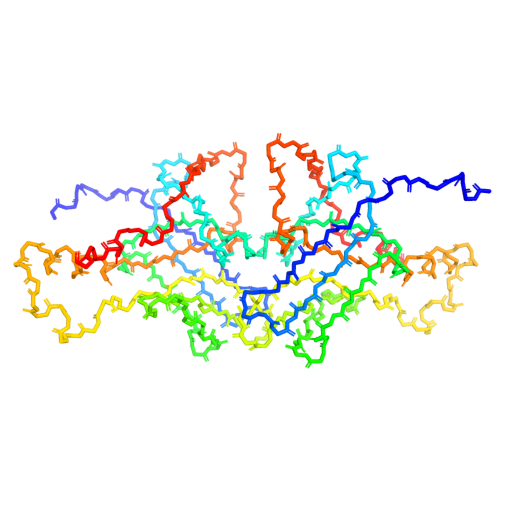7 O O . CYS B 1 15 ? 11.188 3.445 -3.686 1 98.81 15 CYS B O 1
ATOM 1269 N N . GLU B 1 16 ? 9.422 2.404 -4.512 1 98.31 16 GLU B N 1
ATOM 1270 C CA . GLU B 1 16 ? 10.18 1.226 -4.934 1 98.31 16 GLU B CA 1
ATOM 1271 C C . GLU B 1 16 ? 11.117 1.554 -6.09 1 98.31 16 GLU B C 1
ATOM 1273 O O . GLU B 1 16 ? 12.273 1.123 -6.102 1 98.31 16 GLU B O 1
ATOM 1278 N N . CYS B 1 17 ? 10.688 2.305 -7.031 1 98.25 17 CYS B N 1
ATOM 1279 C CA . CYS B 1 17 ? 11.461 2.549 -8.242 1 98.25 17 CYS B CA 1
ATOM 1280 C C . CYS B 1 17 ? 12.453 3.686 -8.039 1 98.25 17 CYS B C 1
ATOM 1282 O O . CYS B 1 17 ? 13.344 3.891 -8.867 1 98.25 17 CYS B O 1
ATOM 1284 N N . GLY B 1 18 ? 12.266 4.465 -7.012 1 98.44 18 GLY B N 1
ATOM 1285 C CA . GLY B 1 18 ? 13.219 5.52 -6.695 1 98.44 18 GLY B CA 1
ATOM 1286 C C . GLY B 1 18 ? 12.789 6.883 -7.207 1 98.44 18 GLY B C 1
ATOM 1287 O O . GLY B 1 18 ? 13.43 7.891 -6.902 1 98.44 18 GLY B O 1
ATOM 1288 N N . ALA B 1 19 ? 11.672 7 -7.918 1 98.81 19 ALA B N 1
ATOM 1289 C CA . ALA B 1 19 ? 11.227 8.266 -8.492 1 98.81 19 ALA B CA 1
ATOM 1290 C C . ALA B 1 19 ? 10.75 9.227 -7.402 1 98.81 19 ALA B C 1
ATOM 1292 O O . ALA B 1 19 ? 10.797 10.445 -7.578 1 98.81 19 ALA B O 1
ATOM 1293 N N . VAL B 1 20 ? 10.281 8.734 -6.312 1 98.94 20 VAL B N 1
ATOM 1294 C CA . VAL B 1 20 ? 9.867 9.516 -5.148 1 98.94 20 VAL B CA 1
ATOM 1295 C C . VAL B 1 20 ? 10.773 9.195 -3.965 1 98.94 20 VAL B C 1
ATOM 1297 O O . VAL B 1 20 ? 10.977 8.023 -3.627 1 98.94 20 VAL B O 1
ATOM 1300 N N . GLN B 1 21 ? 11.352 10.188 -3.43 1 98.94 21 GLN B N 1
ATOM 1301 C CA . GLN B 1 21 ? 12.227 10.039 -2.275 1 98.94 21 GLN B CA 1
ATOM 1302 C C . GLN B 1 21 ? 11.758 10.906 -1.109 1 98.94 21 GLN B C 1
ATOM 1304 O O . GLN B 1 21 ? 11.156 11.961 -1.316 1 98.94 21 GLN B O 1
ATOM 1309 N N . VAL B 1 22 ? 12.008 10.391 0.104 1 98.88 22 VAL B N 1
ATOM 1310 C CA . VAL B 1 22 ? 11.586 11.117 1.301 1 98.88 22 VAL B CA 1
ATOM 1311 C C . VAL B 1 22 ? 12.734 11.141 2.314 1 98.88 22 VAL B C 1
ATOM 1313 O O . VAL B 1 22 ? 13.562 10.234 2.344 1 98.88 22 VAL B O 1
ATOM 1316 N N . ALA B 1 23 ? 12.766 12.164 3.039 1 98.88 23 ALA B N 1
ATOM 1317 C CA . ALA B 1 23 ? 13.594 12.273 4.234 1 98.88 23 ALA B CA 1
ATOM 1318 C C . ALA B 1 23 ? 12.797 12.852 5.402 1 98.88 23 ALA B C 1
ATOM 1320 O O . ALA B 1 23 ? 11.977 13.75 5.223 1 98.88 23 ALA B O 1
ATOM 1321 N N . LEU B 1 24 ? 13.008 12.312 6.566 1 98.56 24 LEU B N 1
ATOM 1322 C CA . LEU B 1 24 ? 12.312 12.711 7.785 1 98.56 24 LEU B CA 1
ATOM 1323 C C . LEU B 1 24 ? 13.305 12.93 8.922 1 98.56 24 LEU B C 1
ATOM 1325 O O . LEU B 1 24 ? 14.102 12.047 9.242 1 98.56 24 LEU B O 1
ATOM 1329 N N . LYS B 1 25 ? 13.312 14.148 9.445 1 98.06 25 LYS B N 1
ATOM 1330 C CA . LYS B 1 25 ? 13.977 14.391 10.719 1 98.06 25 LYS B CA 1
ATOM 1331 C C . LYS B 1 25 ? 13.031 14.125 11.891 1 98.06 25 LYS B C 1
ATOM 1333 O O . LYS B 1 25 ? 11.953 14.719 11.977 1 98.06 25 LYS B O 1
ATOM 1338 N N . SER B 1 26 ? 13.43 13.188 12.68 1 95.94 26 SER B N 1
ATOM 1339 C CA . SER B 1 26 ? 12.547 12.797 13.773 1 95.94 26 SER B CA 1
ATOM 1340 C C . SER B 1 26 ? 13.336 12.195 14.93 1 95.94 26 SER B C 1
ATOM 1342 O O . SER B 1 26 ? 14.469 11.758 14.75 1 95.94 26 SER B O 1
ATOM 1344 N N . LYS B 1 27 ? 12.711 12.289 16.125 1 94.12 27 LYS B N 1
ATOM 1345 C CA . LYS B 1 27 ? 13.172 11.375 17.172 1 94.12 27 LYS B CA 1
ATOM 1346 C C . LYS B 1 27 ? 13.094 9.922 16.703 1 94.12 27 LYS B C 1
ATOM 1348 O O . LYS B 1 27 ? 12.484 9.633 15.672 1 94.12 27 LYS B O 1
ATOM 1353 N N . PRO B 1 28 ? 13.789 9.047 17.438 1 93.69 28 PRO B N 1
ATOM 1354 C CA . PRO B 1 28 ? 13.641 7.641 17.047 1 93.69 28 PRO B CA 1
ATOM 1355 C C . PRO B 1 28 ? 12.18 7.227 16.875 1 93.69 28 PRO B C 1
ATOM 1357 O O . PRO B 1 28 ? 11.328 7.629 17.672 1 93.69 28 PRO B O 1
ATOM 1360 N N . LEU B 1 29 ? 11.914 6.457 15.836 1 92.5 29 LEU B N 1
ATOM 1361 C CA . LEU B 1 29 ? 10.547 6.078 15.5 1 92.5 29 LEU B CA 1
ATOM 1362 C C . LEU B 1 29 ? 9.883 5.348 16.656 1 92.5 29 LEU B C 1
ATOM 1364 O O . LEU B 1 29 ? 8.664 5.41 16.828 1 92.5 29 LEU B O 1
ATOM 1368 N N . ASN B 1 30 ? 10.688 4.723 17.453 1 89.38 30 ASN B N 1
ATOM 1369 C CA . ASN B 1 30 ? 10.133 3.996 18.594 1 89.38 30 ASN B CA 1
ATOM 1370 C C . ASN B 1 30 ? 9.68 4.945 19.703 1 89.38 30 ASN B C 1
ATOM 1372 O O . ASN B 1 30 ? 9 4.531 20.641 1 89.38 30 ASN B O 1
ATOM 1376 N N . ASP B 1 31 ? 9.953 6.246 19.531 1 90.25 31 ASP B N 1
ATOM 1377 C CA . ASP B 1 31 ? 9.648 7.219 20.578 1 90.25 31 ASP B CA 1
ATOM 1378 C C . ASP B 1 31 ? 8.531 8.164 20.141 1 90.25 31 ASP B C 1
ATOM 1380 O O . ASP B 1 31 ? 8.203 9.117 20.859 1 90.25 31 ASP B O 1
ATOM 1384 N N . ILE B 1 32 ? 8.023 7.867 18.969 1 90.12 32 ILE B N 1
ATOM 1385 C CA . ILE B 1 32 ? 6.992 8.797 18.516 1 90.12 32 ILE B CA 1
ATOM 1386 C C . ILE B 1 32 ? 5.703 8.031 18.219 1 90.12 32 ILE B C 1
ATOM 1388 O O . ILE B 1 32 ? 5.711 6.797 18.141 1 90.12 32 ILE B O 1
ATOM 1392 N N . GLU B 1 33 ? 4.648 8.891 18.078 1 88.56 33 GLU B N 1
ATOM 1393 C CA . GLU B 1 33 ? 3.354 8.297 17.766 1 88.56 33 GLU B CA 1
ATOM 1394 C C . GLU B 1 33 ? 3.279 7.875 16.297 1 88.56 33 GLU B C 1
ATOM 1396 O O . GLU B 1 33 ? 3.545 8.68 15.398 1 88.56 33 GLU B O 1
ATOM 1401 N N . ILE B 1 34 ? 3.016 6.676 16.094 1 92.31 34 ILE B N 1
ATOM 1402 C CA . ILE B 1 34 ? 2.773 6.09 14.781 1 92.31 34 ILE B CA 1
ATOM 1403 C C . ILE B 1 34 ? 1.344 5.559 14.711 1 92.31 34 ILE B C 1
ATOM 1405 O O . ILE B 1 34 ? 0.873 4.898 15.633 1 92.31 34 ILE B O 1
ATOM 1409 N N . LYS B 1 35 ? 0.704 5.934 13.586 1 91.06 35 LYS B N 1
ATOM 1410 C CA . LYS B 1 35 ? -0.721 5.625 13.523 1 91.06 35 LYS B CA 1
ATOM 1411 C C . LYS B 1 35 ? -1.037 4.75 12.312 1 91.06 35 LYS B C 1
ATOM 1413 O O . LYS B 1 35 ? -0.485 4.957 11.227 1 91.06 35 LYS B O 1
ATOM 1418 N N . GLU B 1 36 ? -1.844 3.809 12.547 1 89.12 36 GLU B N 1
ATOM 1419 C CA . GLU B 1 36 ? -2.553 3.07 11.508 1 89.12 36 GLU B CA 1
ATOM 1420 C C . GLU B 1 36 ? -4.051 3.365 11.547 1 89.12 36 GLU B C 1
ATOM 1422 O O . GLU B 1 36 ? -4.73 3.025 12.516 1 89.12 36 GLU B O 1
ATOM 1427 N N . ASP B 1 37 ? -4.457 4.031 10.531 1 83.31 37 ASP B N 1
ATOM 1428 C CA . ASP B 1 37 ? -5.855 4.445 10.555 1 83.31 37 ASP B CA 1
ATOM 1429 C C . ASP B 1 37 ? -6.742 3.436 9.836 1 83.31 37 ASP B C 1
ATOM 1431 O O . ASP B 1 37 ? -6.242 2.498 9.211 1 83.31 37 ASP B O 1
ATOM 1435 N N . ASN B 1 38 ? -8.133 3.643 9.984 1 84.19 38 ASN B N 1
ATOM 1436 C CA . ASN B 1 38 ? -9.07 2.662 9.445 1 84.19 38 ASN B CA 1
ATOM 1437 C C . ASN B 1 38 ? -9.844 3.223 8.258 1 84.19 38 ASN B C 1
ATOM 1439 O O . ASN B 1 38 ? -10.883 2.678 7.875 1 84.19 38 ASN B O 1
ATOM 1443 N N . CYS B 1 39 ? -9.344 4.285 7.75 1 89 39 CYS B N 1
ATOM 1444 C CA . CYS B 1 39 ? -9.969 4.711 6.504 1 89 39 CYS B CA 1
ATOM 1445 C C . CYS B 1 39 ? -9.68 3.717 5.383 1 89 39 CYS B C 1
ATOM 1447 O O . CYS B 1 39 ? -8.633 3.068 5.379 1 89 39 CYS B O 1
ATOM 1449 N N . SER B 1 40 ? -10.602 3.6 4.477 1 93.19 40 SER B N 1
ATOM 1450 C CA . SER B 1 40 ? -10.562 2.514 3.502 1 93.19 40 SER B CA 1
ATOM 1451 C C . SER B 1 40 ? -9.297 2.57 2.66 1 93.19 40 SER B C 1
ATOM 1453 O O . SER B 1 40 ? -8.664 1.54 2.404 1 93.19 40 SER B O 1
ATOM 1455 N N . ILE B 1 41 ? -8.836 3.754 2.266 1 95.12 41 ILE B N 1
ATOM 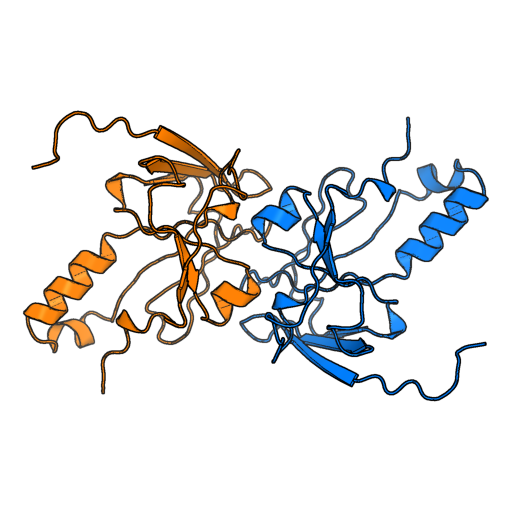1456 C CA . ILE B 1 41 ? -7.672 3.846 1.393 1 95.12 41 ILE B CA 1
ATOM 1457 C C . ILE B 1 41 ? -6.406 3.52 2.184 1 95.12 41 ILE B C 1
ATOM 1459 O O . ILE B 1 41 ? -5.48 2.898 1.658 1 95.12 41 ILE B O 1
ATOM 1463 N N . CYS B 1 42 ? -6.34 3.91 3.43 1 94.44 42 CYS B N 1
ATOM 1464 C CA . CYS B 1 42 ? -5.184 3.59 4.258 1 94.44 42 CYS B CA 1
ATOM 1465 C C . CYS B 1 42 ? -5.098 2.09 4.52 1 94.44 42 CYS B C 1
ATOM 1467 O O . CYS B 1 42 ? -4.008 1.514 4.496 1 94.44 42 CYS B O 1
ATOM 1469 N N . VAL B 1 43 ? -6.262 1.465 4.75 1 94.06 43 VAL B N 1
ATOM 1470 C CA . VAL B 1 43 ? -6.289 0.021 4.961 1 94.06 43 VAL B CA 1
ATOM 1471 C C . VAL B 1 43 ? -5.824 -0.695 3.693 1 94.06 43 VAL B C 1
ATOM 1473 O O . VAL B 1 43 ? -4.957 -1.57 3.75 1 94.06 43 VAL B O 1
ATOM 1476 N N . ARG B 1 44 ? -6.336 -0.271 2.592 1 97.12 44 ARG B N 1
ATOM 1477 C CA . ARG B 1 44 ? -6.047 -0.938 1.327 1 97.12 44 ARG B CA 1
ATOM 1478 C C . ARG B 1 44 ? -4.586 -0.769 0.937 1 97.12 44 ARG B C 1
ATOM 1480 O O . ARG B 1 44 ? -3.988 -1.666 0.337 1 97.12 44 ARG B O 1
ATOM 1487 N N . ASN B 1 45 ? -3.947 0.305 1.329 1 96.88 45 ASN B N 1
ATOM 1488 C CA . ASN B 1 45 ? -2.553 0.528 0.964 1 96.88 45 ASN B CA 1
ATOM 1489 C C . ASN B 1 45 ? -1.61 0.195 2.119 1 96.88 45 ASN B C 1
ATOM 1491 O O . ASN B 1 45 ? -0.393 0.331 1.99 1 96.88 45 ASN B O 1
ATOM 1495 N N . GLY B 1 46 ? -2.168 -0.222 3.203 1 95.25 46 GLY B N 1
ATOM 1496 C CA . GLY B 1 46 ? -1.342 -0.549 4.355 1 95.25 46 GLY B CA 1
ATOM 1497 C C . GLY B 1 46 ? -0.57 0.641 4.891 1 95.25 46 GLY B C 1
ATOM 1498 O O . GLY B 1 46 ? 0.571 0.498 5.336 1 95.25 46 GLY B O 1
ATOM 1499 N N . PHE B 1 47 ? -1.178 1.815 4.82 1 96.19 47 PHE B N 1
ATOM 1500 C CA . PHE B 1 47 ? -0.515 3.045 5.238 1 96.19 47 PHE B CA 1
ATOM 1501 C C . PHE B 1 47 ? -0.331 3.072 6.754 1 96.19 47 PHE B C 1
ATOM 1503 O O . PHE B 1 47 ? -1.294 2.904 7.504 1 96.19 47 PHE B O 1
ATOM 1510 N N . ILE B 1 48 ? 0.884 3.172 7.191 1 94.94 48 ILE B N 1
ATOM 1511 C CA . ILE B 1 48 ? 1.243 3.441 8.578 1 94.94 48 ILE B CA 1
ATOM 1512 C C . ILE B 1 48 ? 1.917 4.809 8.68 1 94.94 48 ILE B C 1
ATOM 1514 O O . ILE B 1 48 ? 3.025 5 8.172 1 94.94 48 ILE B O 1
ATOM 1518 N N . GLY B 1 49 ? 1.266 5.645 9.398 1 95.44 49 GLY B N 1
ATOM 1519 C CA . GLY B 1 49 ? 1.61 7.047 9.219 1 95.44 49 GLY B CA 1
ATOM 1520 C C . GLY B 1 49 ? 2.264 7.664 10.445 1 95.44 49 GLY B C 1
ATOM 1521 O O . GLY B 1 49 ? 1.933 7.305 11.578 1 95.44 49 GLY B O 1
ATOM 1522 N N . VAL B 1 50 ? 3.238 8.594 10.164 1 95.81 50 VAL B N 1
ATOM 1523 C CA . VAL B 1 50 ? 3.633 9.656 11.086 1 95.81 50 VAL B CA 1
ATOM 1524 C C . VAL B 1 50 ? 3.184 11.008 10.531 1 95.81 50 VAL B C 1
ATOM 1526 O O . VAL B 1 50 ? 2.971 11.156 9.328 1 95.81 50 VAL B O 1
ATOM 1529 N N . TYR B 1 51 ? 3.025 11.922 11.406 1 95.88 51 TYR B N 1
ATOM 1530 C CA . TYR B 1 51 ? 2.4 13.18 11.031 1 95.88 51 TYR B CA 1
ATOM 1531 C C . TYR B 1 51 ? 3.225 14.367 11.523 1 95.88 51 TYR B C 1
ATOM 1533 O O . TYR B 1 51 ? 2.752 15.164 12.336 1 95.88 51 TYR B O 1
ATOM 1541 N N . PRO B 1 52 ? 4.379 14.516 10.969 1 97.12 52 PRO B N 1
ATOM 1542 C CA . PRO B 1 52 ? 5.273 15.602 11.375 1 97.12 52 PRO B CA 1
ATOM 1543 C C . PRO B 1 52 ? 4.91 16.938 10.727 1 97.12 52 PRO B C 1
ATOM 1545 O O . PRO B 1 52 ? 4.152 16.969 9.75 1 97.12 52 PRO B O 1
ATOM 1548 N N . HIS B 1 53 ? 5.418 17.953 11.367 1 97.31 53 HIS B N 1
ATOM 1549 C CA . HIS B 1 53 ? 5.395 19.234 10.68 1 97.31 53 HIS B CA 1
ATOM 1550 C C . HIS B 1 53 ? 6.133 19.156 9.344 1 97.31 53 HIS B C 1
ATOM 1552 O O . HIS B 1 53 ? 7.18 18.516 9.25 1 97.31 53 HIS B O 1
ATOM 1558 N N . GLN B 1 54 ? 5.637 19.875 8.367 1 98.12 54 GLN B N 1
ATOM 1559 C CA . GLN B 1 54 ? 6.176 19.797 7.016 1 98.12 54 GLN B CA 1
ATOM 1560 C C . GLN B 1 54 ? 7.637 20.234 6.977 1 98.12 54 GLN B C 1
ATOM 1562 O O . GLN B 1 54 ? 8.398 19.781 6.117 1 98.12 54 GLN B O 1
ATOM 1567 N N . SER B 1 55 ? 8.086 21.062 7.93 1 97.94 55 SER B N 1
ATOM 1568 C CA . SER B 1 55 ? 9.461 21.531 7.957 1 97.94 55 SER B CA 1
ATOM 1569 C C . SER B 1 55 ? 10.43 20.391 8.273 1 97.94 55 SER B C 1
ATOM 1571 O O . SER B 1 55 ? 11.633 20.516 8.055 1 97.94 55 SER B O 1
ATOM 1573 N N . LEU B 1 56 ? 9.961 19.25 8.766 1 98.12 56 LEU B N 1
ATOM 1574 C CA . LEU B 1 56 ? 10.797 18.109 9.156 1 98.12 56 LEU B CA 1
ATOM 1575 C C . LEU B 1 56 ? 10.844 17.062 8.047 1 98.12 56 LEU B C 1
ATOM 1577 O O . LEU B 1 56 ? 11.5 16.031 8.195 1 98.12 56 LEU B O 1
ATOM 1581 N N . VAL B 1 57 ? 10.148 17.375 6.922 1 98.62 57 VAL B N 1
ATOM 1582 C CA . VAL B 1 57 ? 10.031 16.406 5.836 1 98.62 57 VAL B CA 1
ATOM 1583 C C . VAL B 1 57 ? 10.555 17.016 4.539 1 98.62 57 VAL B C 1
ATOM 1585 O O . VAL B 1 57 ? 10.266 18.172 4.227 1 98.62 57 VAL B O 1
ATOM 1588 N N . THR B 1 58 ? 11.398 16.234 3.857 1 98.75 58 THR B N 1
ATOM 1589 C CA . THR B 1 58 ? 11.797 16.578 2.494 1 98.75 58 THR B CA 1
ATOM 1590 C C . THR B 1 58 ? 11.25 15.547 1.504 1 98.75 58 THR B C 1
ATOM 1592 O O . THR B 1 58 ? 11.391 14.344 1.71 1 98.75 58 THR B O 1
ATOM 1595 N N . LEU B 1 59 ? 10.578 16.062 0.497 1 98.81 59 LEU B N 1
ATOM 1596 C CA . LEU B 1 59 ? 10.062 15.211 -0.572 1 98.81 59 LEU B CA 1
ATOM 1597 C C . LEU B 1 59 ? 10.719 15.555 -1.904 1 98.81 59 LEU B C 1
ATOM 1599 O O . LEU B 1 59 ? 10.828 16.719 -2.266 1 98.81 59 LEU B O 1
ATOM 1603 N N . VAL B 1 60 ? 11.188 14.555 -2.539 1 98.75 60 VAL B N 1
ATOM 1604 C CA . VAL B 1 60 ? 11.711 14.672 -3.896 1 98.75 60 VAL B CA 1
ATOM 1605 C C . VAL B 1 60 ? 10.867 13.82 -4.848 1 98.75 60 VAL B C 1
ATOM 1607 O O . VAL B 1 60 ? 10.539 12.672 -4.543 1 98.75 60 VAL B O 1
ATOM 1610 N N . GLY B 1 61 ? 10.484 14.422 -6 1 98.69 61 GLY B N 1
ATOM 1611 C CA . GLY B 1 61 ? 9.742 13.656 -6.996 1 98.69 61 GLY B CA 1
ATOM 1612 C C . GLY B 1 61 ? 8.242 13.734 -6.809 1 98.69 61 GLY B C 1
ATOM 1613 O O . GLY B 1 61 ? 7.512 12.82 -7.215 1 98.69 61 GLY B O 1
ATOM 1614 N N . LYS B 1 62 ? 7.727 14.742 -6.141 1 98.12 62 LYS B N 1
ATOM 1615 C CA . LYS B 1 62 ? 6.285 14.922 -5.977 1 98.12 62 LYS B CA 1
ATOM 1616 C C . LYS B 1 62 ? 5.578 14.93 -7.328 1 98.12 62 LYS B C 1
ATOM 1618 O O . LYS B 1 62 ? 4.449 14.445 -7.445 1 98.12 62 LYS B O 1
ATOM 1623 N N . ASP B 1 63 ? 6.262 15.43 -8.297 1 98.19 63 ASP B N 1
ATOM 1624 C CA . ASP B 1 63 ? 5.672 15.539 -9.633 1 98.19 63 ASP B CA 1
ATOM 1625 C C . ASP B 1 63 ? 5.598 14.172 -10.305 1 98.19 63 ASP B C 1
ATOM 1627 O O . ASP B 1 63 ? 4.953 14.023 -11.344 1 98.19 63 ASP B O 1
ATOM 1631 N N . GLN B 1 64 ? 6.191 13.188 -9.75 1 98.69 64 GLN B N 1
ATOM 1632 C CA . GLN B 1 64 ? 6.145 11.82 -10.266 1 98.69 64 GLN B CA 1
ATOM 1633 C C . GLN B 1 64 ? 5.004 11.031 -9.633 1 98.69 64 GLN B C 1
ATOM 1635 O O . GLN B 1 64 ? 4.914 9.812 -9.805 1 98.69 64 GLN B O 1
ATOM 1640 N N . THR B 1 65 ? 4.105 11.789 -8.906 1 98.81 65 THR B N 1
ATOM 1641 C CA . THR B 1 65 ? 2.975 11.125 -8.266 1 98.81 65 THR B CA 1
ATOM 1642 C C . THR B 1 65 ? 1.663 11.539 -8.93 1 98.81 65 THR B C 1
ATOM 1644 O O . THR B 1 65 ? 1.585 12.602 -9.555 1 98.81 65 THR B O 1
ATOM 1647 N N . GLN B 1 66 ? 0.743 10.617 -8.891 1 98.5 66 GLN B N 1
ATOM 1648 C CA . GLN B 1 66 ? -0.66 10.922 -9.148 1 98.5 66 GLN B CA 1
ATOM 1649 C C . GLN B 1 66 ? -1.466 10.945 -7.855 1 98.5 66 GLN B C 1
ATOM 1651 O O . GLN B 1 66 ? -1.355 10.031 -7.031 1 98.5 66 GLN B O 1
ATOM 1656 N N . ASP B 1 67 ? -2.215 11.961 -7.719 1 98.38 67 ASP B N 1
ATOM 1657 C CA . ASP B 1 67 ? -2.99 12.109 -6.492 1 98.38 67 ASP B CA 1
ATOM 1658 C C . ASP B 1 67 ? -4.367 11.469 -6.633 1 98.38 67 ASP B C 1
ATOM 1660 O O . ASP B 1 67 ? -4.984 11.531 -7.699 1 98.38 67 ASP B O 1
ATOM 1664 N N . TYR B 1 68 ? -4.809 10.852 -5.605 1 98.31 68 TYR B N 1
ATOM 1665 C CA . TYR B 1 68 ? -6.18 10.375 -5.469 1 98.31 68 TYR B CA 1
ATOM 1666 C C . TYR B 1 68 ? -6.875 11.047 -4.289 1 98.31 68 TYR B C 1
ATOM 1668 O O . TYR B 1 68 ? -6.605 10.711 -3.131 1 98.31 68 TYR B O 1
ATOM 1676 N N . LYS B 1 69 ? -7.797 11.914 -4.629 1 95.75 69 LYS B N 1
ATOM 1677 C CA . LYS B 1 69 ? -8.594 12.547 -3.584 1 95.75 69 LYS B CA 1
ATOM 1678 C C . LYS B 1 69 ? -9.797 11.68 -3.211 1 95.75 69 LYS B C 1
ATOM 1680 O O . LYS B 1 69 ? -10.445 11.102 -4.082 1 95.75 69 LYS B O 1
ATOM 1685 N N . PHE B 1 70 ? -10.055 11.648 -1.994 1 87.62 70 PHE B N 1
ATOM 1686 C CA . PHE B 1 70 ? -11.102 10.734 -1.553 1 87.62 70 PHE B CA 1
ATOM 1687 C C . PHE B 1 70 ? -12.055 11.422 -0.587 1 87.62 70 PHE B C 1
ATOM 1689 O O . PHE B 1 70 ? -11.797 12.539 -0.14 1 87.62 70 PHE B O 1
ATOM 1696 N N . GLY B 1 71 ? -13.172 10.734 -0.387 1 87.19 71 GLY B N 1
ATOM 1697 C CA . GLY B 1 71 ? -14.18 11.336 0.479 1 87.19 71 GLY B CA 1
ATOM 1698 C C . GLY B 1 71 ? -14.617 12.711 0.017 1 87.19 71 GLY B C 1
ATOM 1699 O O . GLY B 1 71 ? -15.078 12.875 -1.117 1 87.19 71 GLY B O 1
ATOM 1700 N N . ARG B 1 72 ? -14.398 13.68 0.972 1 86.69 72 ARG B N 1
ATOM 1701 C CA . ARG B 1 72 ? -14.812 15.047 0.662 1 86.69 72 ARG B CA 1
ATOM 1702 C C . ARG B 1 72 ? -13.734 15.766 -0.147 1 86.69 72 ARG B C 1
ATOM 1704 O O . ARG B 1 72 ? -13.938 16.906 -0.573 1 86.69 72 ARG B O 1
ATOM 1711 N N . GLY B 1 73 ? -12.695 15.109 -0.323 1 90.81 73 GLY B N 1
ATOM 1712 C CA . GLY B 1 73 ? -11.625 15.695 -1.106 1 90.81 73 GLY B CA 1
ATOM 1713 C C . GLY B 1 73 ? -10.703 16.578 -0.284 1 90.81 73 GLY B C 1
ATOM 1714 O O . GLY B 1 73 ? -9.961 17.391 -0.835 1 90.81 73 GLY B O 1
ATOM 1715 N N . PHE B 1 74 ? -10.734 16.406 1.016 1 91 74 PHE B N 1
ATOM 1716 C CA . PHE B 1 74 ? -9.914 17.234 1.887 1 91 74 PHE B CA 1
ATOM 1717 C C . PHE B 1 74 ? -8.516 16.656 2.037 1 91 74 PHE B C 1
ATOM 1719 O O . PHE B 1 74 ? -7.602 17.328 2.502 1 91 74 PHE B O 1
ATOM 1726 N N . ASN B 1 75 ? -8.438 15.398 1.62 1 93.31 75 ASN B N 1
ATOM 1727 C CA . ASN B 1 75 ? -7.16 14.695 1.658 1 93.31 75 ASN B CA 1
ATOM 1728 C C . ASN B 1 75 ? -6.887 13.961 0.35 1 93.31 75 ASN B C 1
ATOM 1730 O O . ASN B 1 75 ? -7.809 13.68 -0.414 1 93.31 75 ASN B O 1
ATOM 1734 N N . GLY B 1 76 ? -5.699 13.789 0.129 1 96.62 76 GLY B N 1
ATOM 1735 C CA . GLY B 1 76 ? -5.266 13 -1.013 1 96.62 76 GLY B CA 1
ATOM 1736 C C . GLY B 1 76 ? -4.246 11.938 -0.651 1 96.62 76 GLY B C 1
ATOM 1737 O O . GLY B 1 76 ? -3.494 12.086 0.313 1 96.62 76 GLY B O 1
ATOM 1738 N N . SER B 1 77 ? -4.277 10.922 -1.432 1 97.81 77 SER B N 1
ATOM 1739 C CA . SER B 1 77 ? -3.32 9.82 -1.322 1 97.81 77 SER B CA 1
ATOM 1740 C C . SER B 1 77 ? -2.496 9.68 -2.598 1 97.81 77 SER B C 1
ATOM 1742 O O . SER B 1 77 ? -2.773 8.812 -3.428 1 97.81 77 SER B O 1
ATOM 1744 N N . PRO B 1 78 ? -1.459 10.5 -2.693 1 98.69 78 PRO B N 1
ATOM 1745 C CA . PRO B 1 78 ? -0.636 10.398 -3.9 1 98.69 78 PRO B CA 1
ATOM 1746 C C . PRO B 1 78 ? 0.159 9.094 -3.963 1 98.69 78 PRO B C 1
ATOM 1748 O O . PRO B 1 78 ? 0.568 8.57 -2.926 1 98.69 78 PRO B O 1
ATOM 1751 N N . PHE B 1 79 ? 0.36 8.617 -5.16 1 98.88 79 PHE B N 1
ATOM 1752 C CA . PHE B 1 79 ? 1.158 7.414 -5.367 1 98.88 79 PHE B CA 1
ATOM 1753 C C . PHE B 1 79 ? 2.096 7.586 -6.559 1 98.88 79 PHE B C 1
ATOM 1755 O O . PHE B 1 79 ? 1.799 8.344 -7.484 1 98.88 79 PHE B O 1
ATOM 1762 N N . CYS B 1 80 ? 3.24 6.941 -6.5 1 98.94 80 CYS B N 1
ATOM 1763 C CA . CYS B 1 80 ? 4.191 6.98 -7.605 1 98.94 80 CYS B CA 1
ATOM 1764 C C . CYS B 1 80 ? 3.559 6.465 -8.891 1 98.94 80 CYS B C 1
ATOM 1766 O O . CYS B 1 80 ? 3.002 5.367 -8.922 1 98.94 80 CYS B O 1
ATOM 1768 N N . ARG B 1 81 ? 3.721 7.191 -9.945 1 98.69 81 ARG B N 1
ATOM 1769 C CA . ARG B 1 81 ? 3.105 6.844 -11.219 1 98.69 81 ARG B CA 1
ATOM 1770 C C . ARG B 1 81 ? 3.768 5.613 -11.828 1 98.69 81 ARG B C 1
ATOM 1772 O O . ARG B 1 81 ? 3.203 4.977 -12.727 1 98.69 81 ARG B O 1
ATOM 1779 N N . ILE B 1 82 ? 4.91 5.305 -11.367 1 98.62 82 ILE B N 1
ATOM 1780 C CA . ILE B 1 82 ? 5.691 4.238 -11.984 1 98.62 82 ILE B CA 1
ATOM 1781 C C . ILE B 1 82 ? 5.5 2.938 -11.211 1 98.62 82 ILE B C 1
ATOM 1783 O O . ILE B 1 82 ? 5.195 1.897 -11.797 1 98.62 82 ILE B O 1
ATOM 1787 N N . CYS B 1 83 ? 5.555 2.996 -9.859 1 98.75 83 CYS B N 1
ATOM 1788 C CA . CYS B 1 83 ? 5.551 1.743 -9.109 1 98.75 83 CYS B CA 1
ATOM 1789 C C . CYS B 1 83 ? 4.344 1.663 -8.188 1 98.75 83 CYS B C 1
ATOM 1791 O O . CYS B 1 83 ? 4.148 0.66 -7.496 1 98.75 83 CYS B O 1
ATOM 1793 N N . GLY B 1 84 ? 3.572 2.658 -8.078 1 98.81 84 GLY B N 1
ATOM 1794 C CA . GLY B 1 84 ? 2.285 2.611 -7.406 1 98.81 84 GLY B CA 1
ATOM 1795 C C . GLY B 1 84 ? 2.389 2.826 -5.906 1 98.81 84 GLY B C 1
ATOM 1796 O O . GLY B 1 84 ? 1.376 2.838 -5.203 1 98.81 84 GLY B O 1
ATOM 1797 N N . VAL B 1 85 ? 3.59 3.105 -5.359 1 98.88 85 VAL B N 1
ATOM 1798 C CA . VAL B 1 85 ? 3.789 3.178 -3.916 1 98.88 85 VAL B CA 1
ATOM 1799 C C . VAL B 1 85 ? 3.27 4.516 -3.389 1 98.88 85 VAL B C 1
ATOM 1801 O O . VAL B 1 85 ? 3.496 5.559 -4 1 98.88 85 VAL B O 1
ATOM 1804 N N . HIS B 1 86 ? 2.559 4.477 -2.24 1 98.88 86 HIS B N 1
ATOM 1805 C CA . HIS B 1 86 ? 2.076 5.645 -1.517 1 98.88 86 HIS B CA 1
ATOM 1806 C C . HIS B 1 86 ? 3.068 6.074 -0.441 1 98.88 86 HIS B C 1
ATOM 1808 O O . HIS B 1 86 ? 3.119 5.477 0.636 1 98.88 86 HIS B O 1
ATOM 1814 N N . CYS B 1 87 ? 3.791 7.16 -0.686 1 98.88 87 CYS B N 1
ATOM 1815 C CA . CYS B 1 87 ? 4.867 7.527 0.228 1 98.88 87 CYS B CA 1
ATOM 1816 C C . CYS B 1 87 ? 4.383 8.539 1.258 1 98.88 87 CYS B C 1
ATOM 1818 O O . CYS B 1 87 ? 4.918 8.609 2.365 1 98.88 87 CYS B O 1
ATOM 1820 N N . PHE B 1 88 ? 3.449 9.352 0.865 1 98.81 88 PHE B N 1
ATOM 1821 C CA . PHE B 1 88 ? 2.988 10.445 1.713 1 98.81 88 PHE B CA 1
ATOM 1822 C C . PHE B 1 88 ? 1.531 10.781 1.42 1 98.81 88 PHE B C 1
ATOM 1824 O O . PHE B 1 88 ? 0.917 10.18 0.534 1 98.81 88 PHE B O 1
ATOM 1831 N N . GLY B 1 89 ? 0.938 11.594 2.291 1 97.81 89 GLY B N 1
ATOM 1832 C CA . GLY B 1 89 ? -0.406 12.109 2.082 1 97.81 89 GLY B CA 1
ATOM 1833 C C . GLY B 1 89 ? -0.439 13.602 1.817 1 97.81 89 GLY B C 1
ATOM 1834 O O . GLY B 1 89 ? 0.487 14.328 2.191 1 97.81 89 GLY B O 1
ATOM 1835 N N . ASN B 1 90 ? -1.424 13.969 1.103 1 97.5 90 ASN B N 1
ATOM 1836 C CA . ASN B 1 90 ? -1.7 15.391 0.909 1 97.5 90 ASN B CA 1
ATOM 1837 C C . ASN B 1 90 ? -2.871 15.859 1.77 1 97.5 90 ASN B C 1
ATOM 1839 O O . ASN B 1 90 ? -3.867 15.148 1.906 1 97.5 90 ASN B O 1
ATOM 1843 N N . LEU B 1 91 ? -2.709 17.031 2.332 1 95.81 91 LEU B N 1
ATOM 1844 C CA . LEU B 1 91 ? -3.783 17.672 3.076 1 95.81 91 LEU B CA 1
ATOM 1845 C C . LEU B 1 91 ? -4.242 18.938 2.375 1 95.81 91 LEU B C 1
ATOM 1847 O O . LEU B 1 91 ? -3.439 19.844 2.135 1 95.81 91 LEU B O 1
ATOM 1851 N N . TYR B 1 92 ? -5.453 19 2.039 1 94.31 92 TYR B N 1
ATOM 1852 C CA . TYR B 1 92 ? -6.008 20.172 1.36 1 94.31 92 TYR B CA 1
ATOM 1853 C C . TYR B 1 92 ? -6.945 20.938 2.281 1 94.31 92 TYR B C 1
ATOM 1855 O O . TYR B 1 92 ? -7.055 22.172 2.178 1 94.31 92 TYR B O 1
ATOM 1863 N N . GLY B 1 93 ? -7.566 20.219 3.172 1 91.25 93 GLY B N 1
ATOM 1864 C CA . GLY B 1 93 ? -8.562 20.859 4.023 1 91.25 93 GLY B CA 1
ATOM 1865 C C . GLY B 1 93 ? -9.828 21.25 3.273 1 91.25 93 GLY B C 1
ATOM 1866 O O . GLY B 1 93 ? -9.969 20.938 2.088 1 91.25 93 GLY B O 1
ATOM 1867 N N . PRO B 1 94 ? -10.727 21.859 4.027 1 91.12 94 PRO B N 1
ATOM 1868 C CA . PRO B 1 94 ? -11.969 22.312 3.395 1 91.12 94 PRO B CA 1
ATOM 1869 C C . PRO B 1 94 ? -11.766 23.5 2.455 1 91.12 94 PRO B C 1
ATOM 1871 O O . PRO B 1 94 ? -10.789 24.234 2.596 1 91.12 94 PRO B O 1
ATOM 1874 N N . PRO B 1 95 ? -12.727 23.562 1.5 1 91.25 95 PRO B N 1
ATOM 1875 C CA . PRO B 1 95 ? -12.656 24.734 0.641 1 91.25 95 PRO B CA 1
ATOM 1876 C C . PRO B 1 95 ? -12.727 26.047 1.429 1 91.25 95 PRO B C 1
ATOM 1878 O O . PRO B 1 95 ? -13.305 26.078 2.52 1 91.25 95 PRO B O 1
ATOM 1881 N N . GLU B 1 96 ? -12.203 27.062 0.852 1 90.56 96 GLU B N 1
ATOM 1882 C CA . GLU B 1 96 ? -12.094 28.359 1.506 1 90.56 96 GLU B CA 1
ATOM 1883 C C . GLU B 1 96 ? -13.469 28.875 1.926 1 90.56 96 GLU B C 1
ATOM 1885 O O . GLU B 1 96 ? -13.617 29.469 3 1 90.56 96 GLU B O 1
ATOM 1890 N N . GLU B 1 97 ? -14.445 28.641 1.028 1 91.31 97 GLU B N 1
ATOM 1891 C CA . GLU B 1 97 ? -15.789 29.125 1.31 1 91.31 97 GLU B CA 1
ATOM 1892 C C . GLU B 1 97 ? -16.359 28.469 2.566 1 91.31 97 GLU B C 1
ATOM 1894 O O . GLU B 1 97 ? -17.078 29.125 3.336 1 91.31 97 GLU B O 1
ATOM 1899 N N . VAL B 1 98 ? -16.031 27.25 2.762 1 90.25 98 VAL B N 1
ATOM 1900 C CA . VAL B 1 98 ? -16.469 26.516 3.936 1 90.25 98 VAL B CA 1
ATOM 1901 C C . VAL B 1 98 ? -15.664 26.938 5.16 1 90.25 98 VAL B C 1
ATOM 1903 O O . VAL B 1 98 ? -16.234 27.172 6.234 1 90.25 98 VAL B O 1
ATOM 1906 N N . LEU B 1 99 ? -14.438 27.125 4.977 1 90.88 99 LEU B N 1
ATOM 1907 C CA . LEU B 1 99 ? -13.539 27.516 6.062 1 90.88 99 LEU B CA 1
ATOM 1908 C C . LEU B 1 99 ? -13.922 28.875 6.625 1 90.88 99 LEU B C 1
ATOM 1910 O O . LEU B 1 99 ? -13.883 29.078 7.84 1 90.88 99 LEU B O 1
ATOM 1914 N N . ALA B 1 100 ? -14.32 29.75 5.781 1 91.81 100 ALA B N 1
ATOM 1915 C CA . ALA B 1 100 ? -14.617 31.125 6.172 1 91.81 100 ALA B CA 1
ATOM 1916 C C . ALA B 1 100 ? -15.836 31.188 7.078 1 91.81 100 ALA B C 1
ATOM 1918 O O . ALA B 1 100 ? -16.031 32.156 7.82 1 91.81 100 ALA B O 1
ATOM 1919 N N . ARG B 1 101 ? -16.672 30.141 6.973 1 93.12 101 ARG B N 1
ATOM 1920 C CA . ARG B 1 101 ? -17.906 30.141 7.746 1 93.12 101 ARG B CA 1
ATOM 1921 C C . ARG B 1 101 ? -17.688 29.516 9.117 1 93.12 101 ARG B C 1
ATOM 1923 O O . ARG B 1 101 ? -18.562 29.594 9.992 1 93.12 101 ARG B O 1
ATOM 1930 N N . LEU B 1 102 ? -16.531 29.047 9.312 1 92.06 102 LEU B N 1
ATOM 1931 C CA . LEU B 1 102 ? -16.234 28.375 10.562 1 92.06 102 LEU B CA 1
ATOM 1932 C C . LEU B 1 102 ? -15.805 29.359 11.633 1 92.06 102 LEU B C 1
ATOM 1934 O O . LEU B 1 102 ? -15.273 30.438 11.32 1 92.06 102 LEU B O 1
ATOM 1938 N N . PRO B 1 103 ? -16.094 28.953 12.906 1 94.44 103 PRO B N 1
ATOM 1939 C CA . PRO B 1 103 ? -15.539 29.781 13.984 1 94.44 103 PRO B CA 1
ATOM 1940 C C . PRO B 1 103 ? -14.023 29.906 13.906 1 94.44 103 PRO B C 1
ATOM 1942 O O . PRO B 1 103 ? -13.344 29.016 13.391 1 94.44 103 PRO B O 1
ATOM 1945 N N . GLU B 1 104 ? -13.562 31 14.453 1 93.44 104 GLU B N 1
ATOM 1946 C CA . GLU B 1 104 ? -12.141 31.328 14.367 1 93.44 104 GLU B CA 1
ATOM 1947 C C . GLU B 1 104 ? -11.289 30.188 14.938 1 93.44 104 GLU B C 1
ATOM 1949 O O . GLU B 1 104 ? -10.25 29.844 14.367 1 93.44 104 GLU B O 1
ATOM 1954 N N . ALA B 1 105 ? -11.695 29.672 16.031 1 93.38 105 ALA B N 1
ATOM 1955 C CA . ALA B 1 105 ? -10.945 28.594 16.672 1 93.38 105 ALA B CA 1
ATOM 1956 C C . ALA B 1 105 ? -10.812 27.391 15.734 1 93.38 105 ALA B C 1
ATOM 1958 O O . ALA B 1 105 ? -9.758 26.766 15.672 1 93.38 105 ALA B O 1
ATOM 1959 N N . LYS B 1 106 ? -11.812 27.078 14.961 1 92.25 106 L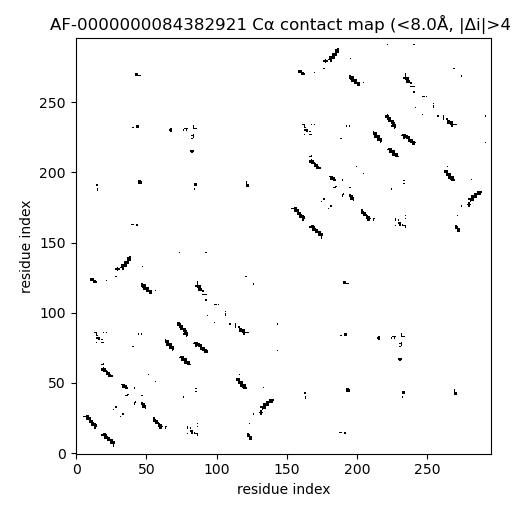YS B N 1
ATOM 1960 C CA . LYS B 1 106 ? -11.797 25.969 14.016 1 92.25 106 LYS B CA 1
ATOM 1961 C C . LYS B 1 106 ? -10.953 26.297 12.789 1 92.25 106 LYS B C 1
ATOM 1963 O O . LYS B 1 106 ? -10.281 25.422 12.242 1 92.25 106 LYS B O 1
ATOM 1968 N N . GLN B 1 107 ? -11.023 27.484 12.438 1 93.38 107 GLN B N 1
ATOM 1969 C CA . GLN B 1 107 ? -10.172 27.922 11.328 1 93.38 107 GLN B CA 1
ATOM 1970 C C . GLN B 1 107 ? -8.695 27.75 11.664 1 93.38 107 GLN B C 1
ATOM 1972 O O . GLN B 1 107 ? -7.926 27.234 10.852 1 93.38 107 GLN B O 1
ATOM 1977 N N . ASP B 1 108 ? -8.367 28.141 12.875 1 93.25 108 ASP B N 1
ATOM 1978 C CA . ASP B 1 108 ? -6.988 28.016 13.328 1 93.25 108 ASP B CA 1
ATOM 1979 C C . ASP B 1 108 ? -6.551 26.562 13.398 1 93.25 108 ASP B C 1
ATOM 1981 O O . ASP B 1 108 ? -5.422 26.234 13.031 1 93.25 108 ASP B O 1
ATOM 1985 N N . PHE B 1 109 ? -7.457 25.812 13.836 1 92.94 109 PHE B N 1
ATOM 1986 C CA . PHE B 1 109 ? -7.176 24.391 13.914 1 92.94 109 PHE B CA 1
ATOM 1987 C C . PHE B 1 109 ? -6.891 23.812 12.531 1 92.94 109 PHE B C 1
ATOM 1989 O O . PHE B 1 109 ? -5.914 23.078 12.344 1 92.94 109 PHE B O 1
ATOM 1996 N N . VAL B 1 110 ? -7.66 24.156 11.57 1 92.31 110 VAL B N 1
ATOM 1997 C CA . VAL B 1 110 ? -7.504 23.672 10.203 1 92.31 110 VAL B CA 1
ATOM 1998 C C . VAL B 1 110 ? -6.164 24.141 9.641 1 92.31 110 VAL B C 1
ATOM 2000 O O . VAL B 1 110 ? -5.445 23.375 9 1 92.31 110 VAL B O 1
ATOM 2003 N N . ARG B 1 111 ? -5.832 25.344 9.891 1 92.62 111 ARG B N 1
ATOM 2004 C CA . ARG B 1 111 ? -4.578 25.906 9.406 1 92.62 111 ARG B CA 1
ATOM 2005 C C . ARG B 1 111 ? -3.383 25.141 9.984 1 92.62 111 ARG B C 1
ATOM 2007 O O . ARG B 1 111 ? -2.43 24.844 9.266 1 92.62 111 ARG B O 1
ATOM 2014 N N . LYS B 1 112 ? -3.455 24.906 11.227 1 94.5 112 LYS B N 1
ATOM 2015 C CA . LYS B 1 112 ? -2.373 24.172 11.875 1 94.5 112 LYS B CA 1
ATOM 2016 C C . LYS B 1 112 ? -2.266 22.75 11.336 1 94.5 112 LYS B C 1
ATOM 2018 O O . LYS B 1 112 ? -1.164 22.234 11.164 1 94.5 112 LYS B O 1
ATOM 2023 N N . GLN B 1 113 ? -3.379 22.172 11.023 1 93.25 113 GLN B N 1
ATOM 2024 C CA . GLN B 1 113 ? -3.395 20.828 10.484 1 93.25 113 GLN B CA 1
ATOM 2025 C C . GLN B 1 113 ? -2.77 20.781 9.094 1 93.25 113 GLN B C 1
ATOM 2027 O O . GLN B 1 113 ? -2.129 19.797 8.719 1 93.25 113 GLN B O 1
ATOM 2032 N N . LEU B 1 114 ? -2.943 21.859 8.406 1 95.38 114 LEU B N 1
ATOM 2033 C CA . LEU B 1 114 ? -2.445 21.906 7.039 1 95.38 114 LEU B CA 1
ATOM 2034 C C . LEU B 1 114 ? -0.925 22.047 7.02 1 95.38 114 LEU B C 1
ATOM 2036 O O . LEU B 1 114 ? -0.298 21.875 5.969 1 95.38 114 LEU B O 1
ATOM 2040 N N . GLU B 1 115 ? -0.302 22.25 8.188 1 97 115 GLU B N 1
ATOM 2041 C CA . GLU B 1 115 ? 1.152 22.312 8.289 1 97 115 GLU B CA 1
ATOM 2042 C C . GLU B 1 115 ? 1.762 20.938 8.484 1 97 115 GLU B C 1
ATOM 2044 O O . GLU B 1 115 ? 2.986 20.781 8.5 1 97 115 GLU B O 1
ATOM 2049 N N . VAL B 1 116 ? 0.947 19.969 8.555 1 97.5 116 VAL B N 1
ATOM 2050 C CA . VAL B 1 116 ? 1.38 18.594 8.766 1 97.5 116 VAL B CA 1
ATOM 2051 C C . VAL B 1 116 ? 1.656 17.922 7.422 1 97.5 116 VAL B C 1
ATOM 2053 O O . VAL B 1 116 ? 0.956 18.188 6.441 1 97.5 116 VAL B O 1
ATOM 2056 N N . GLN B 1 117 ? 2.686 17.109 7.363 1 98.06 117 GLN B N 1
ATOM 2057 C CA . GLN B 1 117 ? 2.98 16.281 6.207 1 98.06 117 GLN B CA 1
ATOM 2058 C C . GLN B 1 117 ? 2.906 14.797 6.566 1 98.06 117 GLN B C 1
ATOM 2060 O O . GLN B 1 117 ? 3.891 14.211 7.027 1 98.06 117 GLN B O 1
ATOM 2065 N N . PRO B 1 118 ? 1.731 14.188 6.262 1 97.88 118 PRO B N 1
ATOM 2066 C CA . PRO B 1 118 ? 1.649 12.75 6.523 1 97.88 118 PRO B CA 1
ATOM 2067 C C . PRO B 1 118 ? 2.689 11.953 5.742 1 97.88 118 PRO B C 1
ATOM 2069 O O . PRO B 1 118 ? 2.916 12.219 4.559 1 97.88 118 PRO B O 1
ATOM 2072 N N . LEU B 1 119 ? 3.334 11.008 6.438 1 98.44 119 LEU B N 1
ATOM 2073 C CA . LEU B 1 119 ? 4.359 10.172 5.828 1 98.44 119 LEU B CA 1
ATOM 2074 C C . LEU B 1 119 ? 4.137 8.703 6.176 1 98.44 119 LEU B C 1
ATOM 2076 O O . LEU B 1 119 ? 3.85 8.367 7.328 1 98.44 119 LEU B O 1
ATOM 2080 N N . ASN B 1 120 ? 4.215 7.883 5.133 1 98.5 120 ASN B N 1
ATOM 2081 C CA . ASN B 1 120 ? 4.148 6.438 5.312 1 98.5 120 ASN B CA 1
ATOM 2082 C C . ASN B 1 120 ? 5.48 5.863 5.785 1 98.5 120 ASN B C 1
ATOM 2084 O O . ASN B 1 120 ? 6.461 5.863 5.035 1 98.5 120 ASN B O 1
ATOM 2088 N N . ILE B 1 121 ? 5.531 5.305 6.922 1 97.31 121 ILE B N 1
ATOM 2089 C CA . ILE B 1 121 ? 6.84 4.902 7.426 1 97.31 121 ILE B CA 1
ATOM 2090 C C . ILE B 1 121 ? 7.277 3.609 6.742 1 97.31 121 ILE B C 1
ATOM 2092 O O . ILE B 1 121 ? 8.445 3.217 6.832 1 97.31 121 ILE B O 1
ATOM 2096 N N . ARG B 1 122 ? 6.391 2.949 6.035 1 97.19 122 ARG B N 1
ATOM 2097 C CA . ARG B 1 122 ? 6.742 1.74 5.297 1 97.19 122 ARG B CA 1
ATOM 2098 C C . ARG B 1 122 ? 7.773 2.037 4.215 1 97.19 122 ARG B C 1
ATOM 2100 O O . ARG B 1 122 ? 8.445 1.129 3.727 1 97.19 122 ARG B O 1
ATOM 2107 N N . VAL B 1 123 ? 7.887 3.271 3.816 1 98.56 123 VAL B N 1
ATOM 2108 C CA . VAL B 1 123 ? 8.766 3.586 2.695 1 98.56 123 VAL B CA 1
ATOM 2109 C C . VAL B 1 123 ? 10.141 4.012 3.221 1 98.56 123 VAL B C 1
ATOM 2111 O O . VAL B 1 123 ? 11.047 4.289 2.438 1 98.56 123 VAL B O 1
ATOM 2114 N N . LEU B 1 124 ? 10.273 4.086 4.574 1 98.12 124 LEU B N 1
ATOM 2115 C CA . LEU B 1 124 ? 11.562 4.43 5.164 1 98.12 124 LEU B CA 1
ATOM 2116 C C . LEU B 1 124 ? 12.484 3.217 5.207 1 98.12 124 LEU B C 1
ATOM 2118 O O . LEU B 1 124 ? 12.023 2.092 5.426 1 98.12 124 LEU B O 1
ATOM 2122 N N . ASP B 1 125 ? 13.711 3.498 5.027 1 96.62 125 ASP B N 1
ATOM 2123 C CA . ASP B 1 125 ? 14.719 2.439 5.098 1 96.62 125 ASP B CA 1
ATOM 2124 C C . ASP B 1 125 ? 15.062 2.109 6.547 1 96.62 125 ASP B C 1
ATOM 2126 O O . ASP B 1 125 ? 15.156 3.006 7.391 1 96.62 125 ASP B O 1
ATOM 2130 N N . GLY B 1 126 ? 15.203 0.874 6.789 1 91 126 GLY B N 1
ATOM 2131 C CA . GLY B 1 126 ? 15.789 0.45 8.055 1 91 126 GLY B CA 1
ATOM 2132 C C . GLY B 1 126 ? 14.828 0.569 9.219 1 91 126 GLY B C 1
ATOM 2133 O O . GLY B 1 126 ? 15.258 0.761 10.359 1 91 126 GLY B O 1
ATOM 2134 N N . VAL B 1 127 ? 13.539 0.593 9.023 1 92.38 127 VAL B N 1
ATOM 2135 C CA . VAL B 1 127 ? 12.57 0.631 10.117 1 92.38 127 VAL B CA 1
ATOM 2136 C C . VAL B 1 127 ? 12.672 -0.652 10.945 1 92.38 127 VAL B C 1
ATOM 2138 O O . VAL B 1 127 ? 12.656 -1.754 10.391 1 92.38 127 VAL B O 1
ATOM 2141 N N . GLU B 1 128 ? 12.859 -0.438 12.25 1 89.38 128 GLU B N 1
ATOM 2142 C CA . GLU B 1 128 ? 12.836 -1.573 13.164 1 89.38 128 GLU B CA 1
ATOM 2143 C C . GLU B 1 128 ? 11.414 -1.885 13.625 1 89.38 128 GLU B C 1
ATOM 2145 O O . GLU B 1 128 ? 10.992 -1.449 14.695 1 89.38 128 GLU B O 1
ATOM 2150 N N . TRP B 1 129 ? 10.727 -2.729 12.906 1 87.44 129 TRP B N 1
ATOM 2151 C CA . TRP B 1 129 ? 9.289 -2.932 13.039 1 87.44 129 TRP B CA 1
ATOM 2152 C C . TRP B 1 129 ? 8.953 -3.561 14.391 1 87.44 129 TRP B C 1
ATOM 2154 O O . TRP B 1 129 ? 7.859 -3.355 14.922 1 87.44 129 TRP B O 1
ATOM 2164 N N . ASP B 1 130 ? 9.852 -4.262 14.938 1 83.62 130 ASP B N 1
ATOM 2165 C CA . ASP B 1 130 ? 9.609 -4.91 16.219 1 83.62 130 ASP B CA 1
ATOM 2166 C C . ASP B 1 130 ? 9.664 -3.904 17.375 1 83.62 130 ASP B C 1
ATOM 2168 O O . ASP B 1 130 ? 9.242 -4.203 18.484 1 83.62 130 ASP B O 1
ATOM 2172 N N . ARG B 1 131 ? 10.102 -2.666 17.047 1 86 131 ARG B N 1
ATOM 2173 C CA . ARG B 1 131 ? 10.305 -1.687 18.109 1 86 131 ARG B CA 1
ATOM 2174 C C . ARG B 1 131 ? 9.305 -0.536 18 1 86 131 ARG B C 1
ATOM 2176 O O . ARG B 1 131 ? 9.25 0.334 18.875 1 86 131 ARG B O 1
ATOM 2183 N N . VAL B 1 132 ? 8.617 -0.562 16.906 1 85.31 132 VAL B N 1
ATOM 2184 C CA . VAL B 1 132 ? 7.688 0.546 16.734 1 85.31 132 VAL B CA 1
ATOM 2185 C C . VAL B 1 132 ? 6.367 0.231 17.422 1 85.31 132 VAL B C 1
ATOM 2187 O O . VAL B 1 132 ? 5.895 -0.909 17.391 1 85.31 132 VAL B O 1
ATOM 2190 N N . ASP B 1 133 ? 5.805 1.334 18.047 1 82.19 133 ASP B N 1
ATOM 2191 C CA . ASP B 1 133 ? 4.488 1.234 18.672 1 82.19 133 ASP B CA 1
ATOM 2192 C C . ASP B 1 133 ? 3.41 1.838 17.766 1 82.19 133 ASP B C 1
ATOM 2194 O O . ASP B 1 133 ? 3.223 3.057 17.75 1 82.19 133 ASP B O 1
ATOM 2198 N N . ILE B 1 134 ? 2.715 1.016 17.094 1 83.44 134 ILE B N 1
ATOM 2199 C CA . ILE B 1 134 ? 1.682 1.459 16.156 1 83.44 134 ILE B CA 1
ATOM 2200 C C . ILE B 1 134 ? 0.333 1.513 16.875 1 83.44 134 ILE B C 1
ATOM 2202 O O . ILE B 1 134 ? -0.108 0.52 17.453 1 83.44 134 ILE B O 1
ATOM 2206 N N . LYS B 1 135 ? -0.267 2.609 16.812 1 79.19 135 LYS B N 1
ATOM 2207 C CA . LYS B 1 135 ? -1.606 2.785 17.375 1 79.19 135 LYS B CA 1
ATOM 2208 C C . LYS B 1 135 ? -2.672 2.648 16.281 1 79.19 135 LYS B C 1
ATOM 2210 O O . LYS B 1 135 ? -2.531 3.209 15.195 1 79.19 135 LYS B O 1
ATOM 2215 N N . TRP B 1 136 ? -3.566 1.706 16.547 1 72.38 136 TRP B N 1
ATOM 2216 C CA . TRP B 1 136 ? -4.699 1.567 15.633 1 72.38 136 TRP B CA 1
ATOM 2217 C C . TRP B 1 136 ? -5.785 2.588 15.953 1 72.38 136 TRP B C 1
ATOM 2219 O O . TRP B 1 136 ? -6.133 2.789 17.125 1 72.38 136 TRP B O 1
ATOM 2229 N N . LYS B 1 137 ? -6.047 3.475 15.016 1 63 137 LYS B N 1
ATOM 2230 C CA . LYS B 1 137 ? -7.094 4.473 15.227 1 63 137 LYS B CA 1
ATOM 2231 C C . LYS B 1 137 ? -8.164 4.383 14.141 1 63 137 LYS B C 1
ATOM 2233 O O . LYS B 1 137 ? -7.852 4.176 12.969 1 63 137 LYS B O 1
ATOM 2238 N N . ASN B 1 138 ? -9.43 4.094 14.625 1 47.94 138 ASN B N 1
ATOM 2239 C CA . ASN B 1 138 ? -10.562 4.195 13.711 1 47.94 138 ASN B CA 1
ATOM 2240 C C . ASN B 1 138 ? -10.797 5.633 13.258 1 47.94 138 ASN B C 1
ATOM 2242 O O . ASN B 1 138 ? -11.719 6.297 13.742 1 47.94 138 ASN B O 1
ATOM 2246 N N . GLU B 1 139 ? -9.875 6.441 13.32 1 45.62 139 GLU B N 1
ATOM 2247 C CA . GLU B 1 139 ? -10.086 7.848 12.992 1 45.62 139 GLU B CA 1
ATOM 2248 C C . GLU B 1 139 ? -10.086 8.07 11.477 1 45.62 139 GLU B C 1
ATOM 2250 O O . GLU B 1 139 ? -9.039 7.992 10.836 1 45.62 139 GLU B O 1
ATOM 2255 N N . GLY B 1 140 ? -10.945 7.465 10.688 1 41 140 GLY B N 1
ATOM 2256 C CA . GLY B 1 140 ? -10.883 8.195 9.43 1 41 140 GLY B CA 1
ATOM 2257 C C . GLY B 1 140 ? -10.469 9.648 9.609 1 41 140 GLY B C 1
ATOM 2258 O O . GLY B 1 140 ? -10.219 10.094 10.734 1 41 140 GLY B O 1
ATOM 2259 N N . THR B 1 141 ? -10.18 10.391 8.594 1 39.53 141 THR B N 1
ATOM 2260 C CA . THR B 1 141 ? -10.016 11.828 8.766 1 39.53 141 THR B CA 1
ATOM 2261 C C . THR B 1 141 ? -11.078 12.383 9.711 1 39.53 141 THR B C 1
ATOM 2263 O O . THR B 1 141 ? -12.023 13.047 9.273 1 39.53 141 THR B O 1
ATOM 2266 N N . GLU B 1 142 ? -11.625 11.758 10.516 1 37.75 142 GLU B N 1
ATOM 2267 C CA . GLU B 1 142 ? -12.609 12.352 11.414 1 37.75 142 GLU B CA 1
ATOM 2268 C C . GLU B 1 142 ? -12.188 13.75 11.852 1 37.75 142 GLU B C 1
ATOM 2270 O O . GLU B 1 142 ? -13.023 14.562 12.242 1 37.75 142 GLU B O 1
ATOM 2275 N N . GLY B 1 143 ? -11.078 13.977 12.094 1 36.66 143 GLY B N 1
ATOM 2276 C CA . GLY B 1 143 ? -10.859 15.375 12.43 1 36.66 143 GLY B CA 1
ATOM 2277 C C . GLY B 1 143 ? -11.492 16.328 11.438 1 36.66 143 GLY B C 1
ATOM 2278 O O . GLY B 1 143 ? -11.539 17.547 11.672 1 36.66 143 GLY B O 1
ATOM 2279 N N . TYR B 1 144 ? -11.617 15.812 10.211 1 37.09 144 TYR B N 1
ATOM 2280 C CA . TYR B 1 144 ? -12.211 16.797 9.312 1 37.09 144 TYR B CA 1
ATOM 2281 C C . TYR B 1 144 ? -13.734 16.688 9.305 1 37.09 144 TYR B C 1
ATOM 2283 O O . TYR B 1 144 ? -14.391 17.094 8.352 1 37.09 144 TYR B O 1
ATOM 2291 N N . VAL B 1 145 ? -14.258 15.742 10.078 1 35.78 145 VAL B N 1
ATOM 2292 C CA . VAL B 1 145 ? -15.719 15.742 10.039 1 35.78 145 VAL B CA 1
ATOM 2293 C C . VAL B 1 145 ? -16.25 17.078 10.562 1 35.78 145 VAL B C 1
ATOM 2295 O O . VAL B 1 145 ? -16.078 17.391 11.742 1 35.78 145 VAL B O 1
ATOM 2298 N N . LEU B 1 146 ? -16.266 18.062 9.703 1 33.66 146 LEU B N 1
ATOM 2299 C CA . LEU B 1 146 ? -17.125 19.203 10.062 1 33.66 146 LEU B CA 1
ATOM 2300 C C . LEU B 1 146 ? -18.562 18.75 10.258 1 33.66 146 LEU B C 1
ATOM 2302 O O . LEU B 1 146 ? -19.078 17.938 9.477 1 33.66 146 LEU B O 1
ATOM 2306 N N . GLU B 1 147 ? -18.984 18.484 11.453 1 27.69 147 GLU B N 1
ATOM 2307 C CA . GLU B 1 147 ? -20.422 18.391 11.672 1 27.69 147 GLU B CA 1
ATOM 2308 C C . GLU B 1 147 ? -21.172 19.328 10.742 1 27.69 147 GLU B C 1
ATOM 2310 O O . GLU B 1 147 ? -20.75 20.469 10.516 1 27.69 147 GLU B O 1
ATOM 2315 N N . ASP B 1 148 ? -22.094 18.703 9.812 1 27.48 148 ASP B N 1
ATOM 2316 C CA . ASP B 1 148 ? -23.125 19.641 9.367 1 27.48 148 ASP B CA 1
ATOM 2317 C C . ASP B 1 148 ? -23.766 20.359 10.547 1 27.48 148 ASP B C 1
ATOM 2319 O O . ASP B 1 148 ? -23.938 19.766 11.617 1 27.48 148 ASP B O 1
#

Radius of gyration: 21.03 Å; Cα contacts (8 Å, |Δi|>4): 584; chains: 2; bounding box: 46×68×46 Å

Nearest PDB structures (foldseek):
  3fac-assembly6_F  TM=8.138E-01  e=4.626E-08  Cereibacter sphaeroides 2.4.1
  1xa8-assembly1_A  TM=6.069E-01  e=4.099E-04  Paracoccus denitrificans
  7sfz-assembly1_B  TM=4.948E-01  e=6.040E-01  Homo sapiens
  3fac-assembly6_F  TM=8.139E-01  e=2.156E-08  Cereibacter sphaeroides 2.4.1
  8ajq-assembly2_C  TM=6.609E-01  e=1.309E-06  Pseudomonas aeruginosa PAO1

Solvent-accessible surface area (backbone atoms only — not comparable to full-atom values): 16128 Å² total; per-residue (Å²): 125,85,67,78,86,67,78,54,40,82,43,45,38,32,37,79,79,58,63,31,35,39,35,38,58,32,62,60,66,60,77,43,80,30,38,30,44,58,29,68,60,36,42,36,34,42,43,36,32,36,70,44,52,40,92,40,50,47,78,42,42,70,84,46,39,46,69,27,66,44,94,91,47,31,37,30,43,29,15,32,71,70,54,26,30,53,49,40,44,44,66,64,50,70,56,67,77,60,44,70,72,42,56,67,71,57,40,52,51,51,54,58,56,58,45,39,37,40,32,25,54,53,26,39,58,86,69,60,71,92,58,46,56,73,41,81,35,84,48,38,76,51,89,67,59,68,77,130,142,73,70,76,87,68,78,54,42,81,43,45,37,32,35,79,80,57,65,31,33,38,35,37,57,33,62,59,67,60,77,42,82,30,38,29,44,58,30,68,62,36,41,35,34,42,43,37,31,36,69,44,52,40,90,40,49,47,77,42,41,70,86,48,39,46,69,27,66,44,95,91,48,32,36,28,43,26,14,30,70,70,53,29,30,53,48,40,44,43,66,64,50,71,57,66,77,60,44,70,73,42,56,67,73,55,40,52,50,51,55,58,56,57,42,38,37,37,31,26,53,52,28,38,59,84,68,59,72,92,57,48,57,71,41,81,36,82,48,38,76,49,88,67,58,68,75,129

Secondary structure (DSSP, 8-state):
---S---PEEEEEE-SSSSSEEEEEES-GGGS-EEEE-SHHHHHHT--EE--BGGGEEEE-GGGEE--EETTTTEE--EETTT----B-EE--S-HHHHTTS-HHHHHHHHHHTTB--EEGGGBTT--TTT--EEEE--SGGGG----/---TT--PEEEEEE-SSSSSEEEEEES-GGGS-EEEE-SHHHHHHT--EE--BGGGEEEE-GGGEE--EETTTTEE--EETTT----B-EE--S-HHHHTTS-HHHHHHHHHHTTB--EEGGGBTT--TTT--EEEE--SGGGG----

Organism: Colletotrichum higginsianum (strain IMI 349063) (NCBI:txid759273)

InterPro domains:
  IPR006913 CENP-V/GFA domain [PF04828] (11-91)
  IPR006913 CENP-V/GFA domain [PS51891] (11-130)
  IPR011057 Mss4-like superfamily [SSF51316] (9-98)
  IPR052355 Centromere protein V-like [PTHR28620] (7-135)

Foldseek 3Di:
DPPPPPPWDKWKFADDVPLKIKIFTHDQLLPDAKEQEDDPVSVVQVFIKDKDFCVRMDMGNPVQWDWDADDVRQKIFIAGPPRGHGFWIAGRADDPVVLVPDDPVVNVVSVVSNRIIIGGCVRIPPDPVVSHDYDYYNCDVVVRPPPD/DDPPPPPWDKWKFADDVPLKIKIFTHDQLLPDAKEQEDDPVCVVQVFIKDKDFCVRMDMGNPVQWDWDADDVRQKIFIAGPPRGHGFWIAGRADDPVVLVPDDPVLNVVSVVSNRIIIGGCVRIPPDPVVSHDYYYYNCDVVVRPPPD

Sequence (296 aa):
MDAPGEDLKLYTGGCECGAVQVALKSKPLNDIEIKEDNCSICVRNGFIGVYPHQSLVTLVGKDQTQDYKFGRGFNGSPFCRICGVHCFGNLYGPPEEVLARLPEAKQDFVRKQLEVQPLNIRVLDGVEWDRVDIKWKNEGTEGYVLEDMDAPGEDLKLYTGGCECGAVQVALKSKPLNDIEIKEDNCSICVRNGFIGVYPHQSLVTLVGKDQTQDYKFGRGFNGSPFCRICGVHCFGNLYGPPEEVLARLPEAKQDFVRKQLEVQPLNIRVLDGVEWDRVDIKWKNEGTEGYVLED